Protein AF-A0A163LTA8-F1 (afdb_monomer_lite)

pLDDT: mean 72.6, std 17.07, range [33.72, 92.06]

Secondary structure (DSSP, 8-state):
-HHHHHHHHHHHH-TT--SHHHHHHHHHHHHHSB-STTEEETTEEEPTTEEEE-HHHHHHHT-EE-SSSEE---HHHHHHHHHHHHHTTSEEEEEETTEEEEEEPPGGGHHHHHTT-PPPPHHHHHHHHHHHHHHHHHHHHHHHHHHHHHHHHHHHHHHHHHTS-S---HHHHHHHHHHHHHS-HHHHHHHHHHHHHHH-----HHHHHHHHHHHHHTT--HHHHHHHHHHTT------

Organism: NCBI:txid189381

Structure (mmCIF, N/CA/C/O backbone):
data_AF-A0A163LTA8-F1
#
_entry.id   AF-A0A163LTA8-F1
#
loop_
_atom_site.group_PDB
_atom_site.id
_atom_site.type_symbol
_atom_site.label_atom_id
_atom_site.label_alt_id
_atom_site.label_comp_id
_atom_site.label_asym_id
_atom_site.label_entity_id
_atom_site.label_seq_id
_atom_site.pdbx_PDB_ins_code
_atom_site.Cartn_x
_atom_site.Cartn_y
_atom_site.Cartn_z
_atom_site.occupancy
_atom_site.B_iso_or_equiv
_atom_site.auth_seq_id
_atom_site.auth_comp_id
_atom_site.auth_asym_id
_atom_site.auth_atom_id
_atom_site.pdbx_PDB_model_num
ATOM 1 N N . MET A 1 1 ? -3.697 1.614 -36.081 1.00 38.62 1 MET A N 1
ATOM 2 C CA . MET A 1 1 ? -3.389 0.306 -35.456 1.00 38.62 1 MET A CA 1
ATOM 3 C C . MET A 1 1 ? -1.885 0.041 -35.295 1.00 38.62 1 MET A C 1
ATOM 5 O O . MET A 1 1 ? -1.547 -0.780 -34.461 1.00 38.62 1 MET A O 1
ATOM 9 N N . GLU A 1 2 ? -0.981 0.769 -35.971 1.00 42.53 2 GLU A N 1
ATOM 10 C CA . GLU A 1 2 ? 0.486 0.570 -35.868 1.00 42.53 2 GLU A CA 1
ATOM 11 C C . GLU A 1 2 ? 1.106 0.815 -34.478 1.00 42.53 2 GLU A C 1
ATOM 13 O O . GLU A 1 2 ? 2.155 0.257 -34.162 1.00 42.53 2 GLU A O 1
ATOM 18 N N . GLY A 1 3 ? 0.474 1.640 -33.634 1.00 45.34 3 GLY A N 1
ATOM 19 C CA . GLY A 1 3 ? 1.018 1.981 -32.312 1.00 45.34 3 GLY A CA 1
ATOM 20 C C . GLY A 1 3 ? 1.037 0.811 -31.323 1.00 45.34 3 GLY A C 1
ATOM 21 O O . GLY A 1 3 ? 1.983 0.684 -30.553 1.00 45.34 3 GLY A O 1
ATOM 22 N N . TRP A 1 4 ? 0.030 -0.067 -31.377 1.00 43.59 4 TRP A N 1
ATOM 23 C CA . TRP A 1 4 ? -0.079 -1.225 -30.483 1.00 43.59 4 TRP A CA 1
ATOM 24 C C . TRP A 1 4 ? 0.841 -2.370 -30.917 1.00 43.59 4 TRP A C 1
ATOM 26 O O . TRP A 1 4 ? 1.548 -2.925 -30.085 1.00 43.59 4 TRP A O 1
ATOM 36 N N . SER A 1 5 ? 0.942 -2.644 -32.221 1.00 44.25 5 SER A N 1
ATOM 37 C CA . SER A 1 5 ? 1.818 -3.701 -32.747 1.00 44.25 5 SER A CA 1
ATOM 38 C C . SER A 1 5 ? 3.309 -3.411 -32.534 1.00 44.25 5 SER A C 1
ATOM 40 O O . SER A 1 5 ? 4.097 -4.326 -32.317 1.00 44.25 5 SER A O 1
ATOM 42 N N . LYS A 1 6 ? 3.724 -2.135 -32.575 1.00 51.38 6 LYS A N 1
ATOM 43 C CA . LYS A 1 6 ? 5.118 -1.748 -32.303 1.00 51.38 6 LYS A CA 1
ATOM 44 C C . LYS A 1 6 ? 5.468 -1.875 -30.814 1.00 51.38 6 LYS A C 1
ATOM 46 O O . LYS A 1 6 ? 6.536 -2.373 -30.477 1.00 51.38 6 LYS A O 1
ATOM 51 N N . PHE A 1 7 ? 4.540 -1.477 -29.944 1.00 53.28 7 PHE A N 1
ATOM 52 C CA . PHE A 1 7 ? 4.645 -1.613 -28.490 1.00 53.28 7 PHE A CA 1
ATOM 53 C C . PHE A 1 7 ? 4.711 -3.083 -28.040 1.00 53.28 7 PHE A C 1
ATOM 55 O O . PHE A 1 7 ? 5.526 -3.432 -27.189 1.00 53.28 7 PHE A O 1
ATOM 62 N N . GLU A 1 8 ? 3.896 -3.953 -28.646 1.00 56.00 8 GLU A N 1
ATOM 63 C CA . GLU A 1 8 ? 3.903 -5.399 -28.393 1.00 56.00 8 GLU A CA 1
ATOM 64 C C . GLU A 1 8 ? 5.242 -6.043 -28.761 1.00 56.00 8 GLU A C 1
ATOM 66 O O . GLU A 1 8 ? 5.793 -6.790 -27.955 1.00 56.00 8 GLU A O 1
ATOM 71 N N . ASN A 1 9 ? 5.806 -5.712 -29.927 1.00 55.75 9 ASN A N 1
ATOM 72 C CA . ASN A 1 9 ? 7.094 -6.266 -30.349 1.00 55.75 9 ASN A CA 1
ATOM 73 C C . ASN A 1 9 ? 8.240 -5.813 -29.433 1.00 55.75 9 ASN A C 1
ATOM 75 O O . ASN A 1 9 ? 9.035 -6.646 -29.012 1.00 55.75 9 ASN A O 1
ATOM 79 N N . GLU A 1 10 ? 8.287 -4.534 -29.041 1.00 60.19 10 GLU A N 1
ATOM 80 C CA . GLU A 1 10 ? 9.312 -4.038 -28.111 1.00 60.19 10 GLU A CA 1
ATOM 81 C C . GLU A 1 10 ? 9.226 -4.730 -26.739 1.00 60.19 10 GLU A C 1
ATOM 83 O O . GLU A 1 10 ? 10.254 -5.115 -26.193 1.00 60.19 10 GLU A O 1
ATOM 88 N N . ILE A 1 11 ? 8.024 -4.962 -26.196 1.00 63.44 11 ILE A N 1
ATOM 89 C CA . ILE A 1 11 ? 7.835 -5.639 -24.897 1.00 63.44 11 ILE A CA 1
ATOM 90 C C . ILE A 1 11 ? 8.116 -7.142 -24.968 1.00 63.44 11 ILE A C 1
ATOM 92 O O . ILE A 1 11 ? 8.665 -7.707 -24.023 1.00 63.44 11 ILE A O 1
ATOM 96 N N . VAL A 1 12 ? 7.735 -7.807 -26.058 1.00 59.84 12 VAL A N 1
ATOM 97 C CA . VAL A 1 12 ? 7.994 -9.243 -26.248 1.00 59.84 12 VAL A CA 1
ATOM 98 C C . VAL A 1 12 ? 9.488 -9.503 -26.465 1.00 59.84 12 VAL A C 1
ATOM 100 O O . VAL A 1 12 ? 10.010 -10.505 -25.978 1.00 59.84 12 VAL A O 1
ATOM 103 N N . GLU A 1 13 ? 10.198 -8.582 -27.121 1.00 58.69 13 GLU A N 1
ATOM 104 C CA . GLU A 1 13 ? 11.655 -8.634 -27.291 1.00 58.69 13 GLU A CA 1
ATOM 105 C C . GLU A 1 13 ? 12.431 -8.237 -26.022 1.00 58.69 13 GLU A C 1
ATOM 107 O O . GLU A 1 13 ? 13.630 -8.522 -25.908 1.00 58.69 13 GLU A O 1
ATOM 112 N N . MET A 1 14 ? 11.775 -7.626 -25.025 1.00 63.06 14 MET A N 1
ATOM 113 C CA . MET A 1 14 ? 12.378 -7.380 -23.716 1.00 63.06 14 MET A CA 1
ATOM 114 C C . MET A 1 14 ? 12.615 -8.709 -22.998 1.00 63.06 14 MET A C 1
ATOM 116 O O . MET A 1 14 ? 11.771 -9.214 -22.255 1.00 63.06 14 MET A O 1
ATOM 120 N N . ASN A 1 15 ? 13.842 -9.218 -23.109 1.00 62.91 15 ASN A N 1
ATOM 121 C CA . ASN A 1 15 ? 14.352 -10.360 -22.344 1.00 62.91 15 ASN A CA 1
ATOM 122 C C . ASN A 1 15 ? 14.554 -10.029 -20.842 1.00 62.91 15 ASN A C 1
ATOM 124 O O . ASN A 1 15 ? 15.514 -10.442 -20.210 1.00 62.91 15 ASN A O 1
ATOM 128 N N . VAL A 1 16 ? 13.688 -9.188 -20.280 1.00 64.50 16 VAL A N 1
ATOM 129 C CA . VAL A 1 16 ? 13.666 -8.748 -18.877 1.00 64.50 16 VAL A CA 1
ATOM 130 C C . VAL A 1 16 ? 12.629 -9.545 -18.092 1.00 64.50 16 VAL A C 1
ATOM 132 O O . VAL A 1 16 ? 12.747 -9.744 -16.884 1.00 64.50 16 VAL A O 1
ATOM 135 N N . PHE A 1 17 ? 11.611 -10.031 -18.792 1.00 74.75 17 PHE A N 1
ATOM 136 C CA . PHE A 1 17 ? 10.397 -10.600 -18.235 1.00 74.75 17 PHE A CA 1
ATOM 137 C C . PHE A 1 17 ? 10.475 -12.120 -18.051 1.00 74.75 17 PHE A C 1
ATOM 139 O O . PHE A 1 17 ? 9.576 -12.868 -18.426 1.00 74.75 17 PHE A O 1
ATOM 146 N N . HIS A 1 18 ? 11.555 -12.594 -17.431 1.00 73.56 18 HIS A N 1
ATOM 147 C CA . HIS A 1 18 ? 11.748 -14.022 -17.155 1.00 73.56 18 HIS A CA 1
ATOM 148 C C . HIS A 1 18 ? 10.851 -14.551 -16.033 1.00 73.56 18 HIS A C 1
ATOM 150 O O . HIS A 1 18 ? 10.589 -15.752 -15.947 1.00 73.56 18 HIS A O 1
ATOM 156 N N . HIS A 1 19 ? 10.384 -13.664 -15.153 1.00 82.75 19 HIS A N 1
ATOM 157 C CA . HIS A 1 19 ? 9.497 -14.024 -14.059 1.00 82.75 19 HIS A CA 1
ATOM 158 C C . HIS A 1 19 ? 8.082 -13.498 -14.302 1.00 82.75 19 HIS A C 1
ATOM 160 O O . HIS A 1 19 ? 7.880 -12.334 -14.640 1.00 82.75 19 HIS A O 1
ATOM 166 N N . GLN A 1 20 ? 7.081 -14.347 -14.059 1.00 84.94 20 GLN A N 1
ATOM 167 C CA . GLN A 1 20 ? 5.670 -14.008 -14.280 1.00 84.94 20 GLN A CA 1
ATOM 168 C C . GLN A 1 20 ? 5.211 -12.792 -13.464 1.00 84.94 20 GLN A C 1
ATOM 170 O O . GLN A 1 20 ? 4.372 -12.023 -13.927 1.00 84.94 20 GLN A O 1
ATOM 175 N N . GLU A 1 21 ? 5.755 -12.600 -12.261 1.00 87.31 21 GLU A N 1
ATOM 176 C CA . GLU A 1 21 ? 5.462 -11.422 -11.447 1.00 87.31 21 GLU A CA 1
ATOM 177 C C . GLU A 1 21 ? 5.976 -10.115 -12.068 1.00 87.31 21 GLU A C 1
ATOM 179 O O . GLU A 1 21 ? 5.305 -9.099 -11.921 1.00 87.31 21 GLU A O 1
ATOM 184 N N . ASP A 1 22 ? 7.093 -10.141 -12.808 1.00 87.75 22 ASP A N 1
ATOM 185 C CA . ASP A 1 22 ? 7.671 -8.948 -13.445 1.00 87.75 22 ASP A CA 1
ATOM 186 C C . ASP A 1 22 ? 6.712 -8.416 -14.511 1.00 87.75 22 ASP A C 1
ATOM 188 O O . ASP A 1 22 ? 6.364 -7.236 -14.506 1.00 87.75 22 ASP A O 1
ATOM 192 N N . MET A 1 23 ? 6.202 -9.321 -15.353 1.00 85.12 23 MET A N 1
ATOM 193 C CA . MET A 1 23 ? 5.177 -8.997 -16.347 1.00 85.12 23 MET A CA 1
ATOM 194 C C . MET A 1 23 ? 3.894 -8.487 -15.711 1.00 85.12 23 MET A C 1
ATOM 196 O O . MET A 1 23 ? 3.342 -7.483 -16.147 1.00 85.12 23 MET A O 1
ATOM 200 N N . ARG A 1 24 ? 3.401 -9.168 -14.673 1.00 88.12 24 ARG A N 1
ATOM 201 C CA . ARG A 1 24 ? 2.134 -8.791 -14.037 1.00 88.12 24 ARG A CA 1
ATOM 202 C C . ARG A 1 24 ? 2.217 -7.423 -13.372 1.00 88.12 24 ARG A C 1
ATOM 204 O O . ARG A 1 24 ? 1.287 -6.640 -13.527 1.00 88.12 24 ARG A O 1
ATOM 211 N N . ILE A 1 25 ? 3.317 -7.118 -12.679 1.00 90.19 25 ILE A N 1
ATOM 212 C CA . ILE A 1 25 ? 3.546 -5.783 -12.110 1.00 90.19 25 ILE A CA 1
ATOM 213 C C . ILE A 1 25 ? 3.595 -4.742 -13.225 1.00 90.19 25 ILE A C 1
ATOM 215 O O . ILE A 1 25 ? 2.938 -3.713 -13.122 1.00 90.19 25 ILE A O 1
ATOM 219 N N . PHE A 1 26 ? 4.335 -5.007 -14.299 1.00 86.94 26 PHE A N 1
ATOM 220 C CA . PHE A 1 26 ? 4.458 -4.070 -15.409 1.00 86.94 26 PHE A CA 1
ATOM 221 C C . PHE A 1 26 ? 3.111 -3.777 -16.094 1.00 86.94 26 PHE A C 1
ATOM 223 O O . PHE A 1 26 ? 2.744 -2.613 -16.244 1.00 86.94 26 PHE A O 1
ATOM 230 N N . ILE A 1 27 ? 2.334 -4.812 -16.425 1.00 83.94 27 ILE A N 1
ATOM 231 C CA . ILE A 1 27 ? 0.992 -4.679 -17.019 1.00 83.94 27 ILE A CA 1
ATOM 232 C C . ILE A 1 27 ? 0.033 -3.956 -16.063 1.00 83.94 27 ILE A C 1
ATOM 234 O O . ILE A 1 27 ? -0.740 -3.090 -16.480 1.00 83.94 27 ILE A O 1
ATOM 238 N N . TRP A 1 28 ? 0.094 -4.274 -14.767 1.00 88.19 28 TRP A N 1
ATOM 239 C CA . TRP A 1 28 ? -0.690 -3.571 -13.754 1.00 88.19 28 TRP A CA 1
ATOM 240 C C . TRP A 1 28 ? -0.366 -2.076 -13.736 1.00 88.19 28 TRP A C 1
ATOM 242 O O . TRP A 1 28 ? -1.265 -1.243 -13.771 1.00 88.19 28 TRP A O 1
ATOM 252 N N . LEU A 1 29 ? 0.915 -1.711 -13.756 1.00 86.00 29 LEU A N 1
ATOM 253 C CA . LEU A 1 29 ? 1.326 -0.309 -13.779 1.00 86.00 29 LEU A CA 1
ATOM 254 C C . LEU A 1 29 ? 0.876 0.398 -15.058 1.00 86.00 29 LEU A C 1
ATOM 256 O O . LEU A 1 29 ? 0.340 1.494 -14.963 1.00 86.00 29 LEU A O 1
ATOM 260 N N . LEU A 1 30 ? 1.005 -0.231 -16.229 1.00 81.44 30 LEU A N 1
ATOM 261 C CA . LEU A 1 30 ? 0.533 0.343 -17.497 1.00 81.44 30 LEU A CA 1
ATOM 262 C C . LEU A 1 30 ? -0.945 0.755 -17.463 1.00 81.44 30 LEU A C 1
ATOM 264 O O . LEU A 1 30 ? -1.324 1.725 -18.113 1.00 81.44 30 LEU A O 1
ATOM 268 N N . THR A 1 31 ? -1.762 0.030 -16.700 1.00 75.94 31 THR A N 1
ATOM 269 C CA . THR A 1 31 ? -3.209 0.261 -16.593 1.00 75.94 31 THR A CA 1
ATOM 270 C C . THR A 1 31 ? -3.604 1.203 -15.452 1.00 75.94 31 THR A C 1
ATOM 272 O O . THR A 1 31 ? -4.692 1.770 -15.502 1.00 75.94 31 THR A O 1
ATOM 275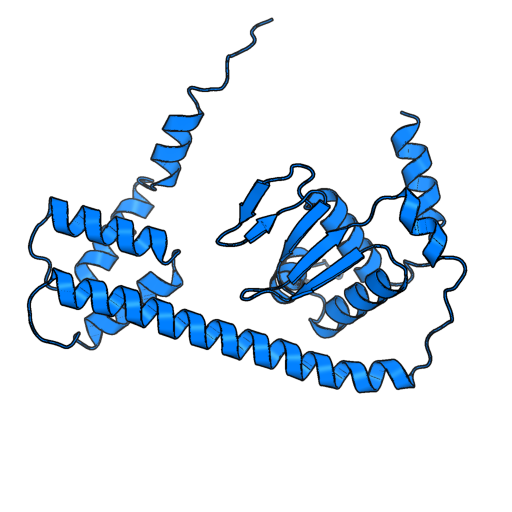 N N . HIS A 1 32 ? -2.741 1.402 -14.450 1.00 80.69 32 HIS A N 1
ATOM 276 C CA . HIS A 1 32 ? -3.080 2.128 -13.216 1.00 80.69 32 HIS A CA 1
ATOM 277 C C . HIS A 1 32 ? -2.278 3.417 -12.988 1.00 80.69 32 HIS A C 1
ATOM 279 O O . HIS A 1 32 ? -2.601 4.177 -12.074 1.00 80.69 32 HIS A O 1
ATOM 285 N N . VAL A 1 33 ? -1.239 3.697 -13.782 1.00 80.06 33 VAL A N 1
ATOM 286 C CA . VAL A 1 33 ? -0.511 4.971 -13.682 1.00 80.06 33 VAL A CA 1
ATOM 287 C C . VAL A 1 33 ? -1.361 6.143 -14.172 1.00 80.06 33 VAL A C 1
ATOM 289 O O . VAL A 1 33 ? -2.013 6.073 -15.213 1.00 80.06 33 VAL A O 1
ATOM 292 N N . SER A 1 34 ? -1.324 7.258 -13.439 1.00 72.12 34 SER A N 1
ATOM 293 C CA . SER A 1 34 ? -1.979 8.488 -13.880 1.00 72.12 34 SER A CA 1
ATOM 294 C C . SER A 1 34 ? -1.183 9.112 -15.016 1.00 72.12 34 SER A C 1
ATOM 296 O O . SER A 1 34 ? -0.013 9.424 -14.842 1.00 72.12 34 SER A O 1
ATOM 298 N N . PHE A 1 35 ? -1.798 9.370 -16.166 1.00 62.28 35 PHE A N 1
ATOM 299 C CA . PHE A 1 35 ? -1.152 10.130 -17.244 1.00 62.28 35 PHE A CA 1
ATOM 300 C C . PHE A 1 35 ? -1.366 11.646 -17.122 1.00 62.28 35 PHE A C 1
ATOM 302 O O . PHE A 1 35 ? -0.694 12.413 -17.813 1.00 62.28 35 PHE A O 1
ATOM 309 N N . LYS A 1 36 ? -2.250 12.080 -16.214 1.00 60.62 36 LYS A N 1
ATOM 310 C CA . LYS A 1 36 ? -2.539 13.489 -15.924 1.00 60.62 36 LYS A CA 1
ATOM 311 C C . LYS A 1 36 ? -1.768 13.941 -14.679 1.00 60.62 36 LYS A C 1
ATOM 313 O O . LYS A 1 36 ? -1.788 13.260 -13.655 1.00 60.62 36 LYS A O 1
ATOM 318 N N . THR A 1 37 ? -1.097 15.085 -14.777 1.00 57.72 37 THR A N 1
ATOM 319 C CA . THR A 1 37 ? -0.405 15.740 -13.655 1.00 57.72 37 THR A CA 1
ATOM 320 C C . THR A 1 37 ? -1.424 16.436 -12.748 1.00 57.72 37 THR A C 1
ATOM 322 O O . THR A 1 37 ? -2.383 17.015 -13.256 1.00 57.72 37 THR A O 1
ATOM 325 N N . GLY A 1 38 ? -1.219 16.389 -11.428 1.00 55.25 38 GLY A N 1
ATOM 326 C CA . GLY A 1 38 ? -2.057 17.087 -10.440 1.00 55.25 38 GLY A CA 1
ATOM 327 C C . GLY A 1 38 ? -3.132 16.219 -9.782 1.00 55.25 38 GLY A C 1
ATOM 328 O O . GLY A 1 38 ? -4.012 16.733 -9.092 1.00 55.25 38 GLY A O 1
ATOM 329 N N . LEU A 1 39 ? -3.089 14.898 -9.985 1.00 59.06 39 LEU A N 1
ATOM 330 C CA . LEU A 1 39 ? -4.038 13.979 -9.361 1.00 59.06 39 LEU A CA 1
ATOM 331 C C . LEU A 1 39 ? -3.630 13.752 -7.900 1.00 59.06 39 LEU A C 1
ATOM 333 O O . LEU A 1 39 ? -2.569 13.189 -7.629 1.00 59.06 39 LEU A O 1
ATOM 337 N N . ARG A 1 40 ? -4.447 14.223 -6.954 1.00 60.25 40 ARG A N 1
ATOM 338 C CA . ARG A 1 40 ? -4.180 14.069 -5.519 1.00 60.25 40 ARG A CA 1
ATOM 339 C C . ARG A 1 40 ? -4.681 12.724 -5.011 1.00 60.25 40 ARG A C 1
ATOM 341 O O . ARG A 1 40 ? -5.848 12.386 -5.187 1.00 60.25 40 ARG A O 1
ATOM 348 N N . VAL A 1 41 ? -3.798 11.980 -4.352 1.00 63.31 41 VAL A N 1
ATOM 349 C CA . VAL A 1 41 ? -4.130 10.760 -3.608 1.00 63.31 41 VAL A CA 1
ATOM 350 C C . VAL A 1 41 ? -3.701 10.980 -2.159 1.00 63.31 41 VAL A C 1
ATOM 352 O O . VAL A 1 41 ? -2.522 10.856 -1.822 1.00 63.31 41 VAL A O 1
ATOM 355 N N . GLY A 1 42 ? -4.660 11.360 -1.309 1.00 68.12 42 GLY A N 1
ATOM 356 C CA . GLY A 1 42 ? -4.379 11.862 0.040 1.00 68.12 42 GLY A CA 1
ATOM 357 C C . GLY A 1 42 ? -3.526 13.133 -0.012 1.00 68.12 42 GLY A C 1
ATOM 358 O O . GLY A 1 42 ? -3.840 14.067 -0.747 1.00 68.12 42 GLY A O 1
ATOM 359 N N . GLU A 1 43 ? -2.409 13.135 0.716 1.00 65.94 43 GLU A N 1
ATOM 360 C CA . GLU A 1 43 ? -1.453 14.254 0.776 1.00 65.94 43 GLU A CA 1
ATOM 361 C C . GLU A 1 43 ? -0.446 14.277 -0.394 1.00 65.94 43 GLU A C 1
ATOM 363 O O . GLU A 1 43 ? 0.392 15.175 -0.472 1.00 65.94 43 GLU A O 1
ATOM 368 N N . VAL A 1 44 ? -0.482 13.287 -1.298 1.00 67.62 44 VAL A N 1
ATOM 369 C CA . VAL A 1 44 ? 0.485 13.161 -2.401 1.00 67.62 44 VAL A CA 1
ATOM 370 C C . VAL A 1 44 ? -0.125 13.655 -3.706 1.00 67.62 44 VAL A C 1
ATOM 372 O O . VAL A 1 44 ? -1.137 13.132 -4.173 1.00 67.62 44 VAL A O 1
ATOM 375 N N . GLU A 1 45 ? 0.528 14.632 -4.331 1.00 75.88 45 GLU A N 1
ATOM 376 C CA . GLU A 1 45 ? 0.209 15.077 -5.684 1.00 75.88 45 GLU A CA 1
ATOM 377 C C . GLU A 1 45 ? 1.001 14.258 -6.707 1.00 75.88 45 GLU A C 1
ATOM 379 O O . GLU A 1 45 ? 2.233 14.266 -6.711 1.00 75.88 45 GLU A O 1
ATOM 384 N N . LEU A 1 46 ? 0.290 13.525 -7.566 1.00 72.69 46 LEU A N 1
ATOM 385 C CA . LEU A 1 46 ? 0.913 12.672 -8.567 1.00 72.69 46 LEU A CA 1
ATOM 386 C C . LEU A 1 46 ? 1.291 13.453 -9.823 1.00 72.69 46 LEU A C 1
ATOM 388 O O . LEU A 1 46 ? 0.479 14.151 -10.440 1.00 72.69 46 LEU A O 1
ATOM 392 N N . SER A 1 47 ? 2.536 13.251 -10.238 1.00 78.06 47 SER A N 1
ATOM 393 C CA . SER A 1 47 ? 3.023 13.615 -11.563 1.00 78.06 47 SER A CA 1
ATOM 394 C C . SER A 1 47 ? 2.590 12.585 -12.613 1.00 78.06 47 SER A C 1
ATOM 396 O O . SER A 1 47 ? 2.148 11.479 -12.294 1.00 78.06 47 SER A O 1
ATOM 398 N N . SER A 1 48 ? 2.731 12.937 -13.893 1.00 76.00 48 SER A N 1
ATOM 399 C CA . SER A 1 48 ? 2.449 12.003 -14.987 1.00 76.00 48 SER A CA 1
ATOM 400 C C . SER A 1 48 ? 3.268 10.707 -14.855 1.00 76.00 48 SER A C 1
ATOM 402 O O . SER A 1 48 ? 4.445 10.720 -14.496 1.00 76.00 48 SER A O 1
ATOM 404 N N . ARG A 1 49 ? 2.619 9.585 -15.170 1.00 80.19 49 ARG A N 1
ATOM 405 C CA . ARG A 1 49 ? 3.064 8.187 -15.061 1.00 80.19 49 ARG A CA 1
ATOM 406 C C . ARG A 1 49 ? 3.362 7.690 -13.648 1.00 80.19 49 ARG A C 1
ATOM 408 O O . ARG A 1 49 ? 4.071 6.693 -13.491 1.00 80.19 49 ARG A O 1
ATOM 415 N N . GLN A 1 50 ? 2.808 8.340 -12.630 1.00 84.44 50 GLN A N 1
ATOM 416 C CA . GLN A 1 50 ? 2.938 7.893 -11.248 1.00 84.44 50 GLN A CA 1
ATOM 417 C C . GLN A 1 50 ? 1.723 7.098 -10.779 1.00 84.44 50 GLN A C 1
ATOM 419 O O . GLN A 1 50 ? 0.589 7.322 -11.208 1.00 84.44 50 GLN A O 1
ATOM 424 N N . TYR A 1 51 ? 1.982 6.163 -9.873 1.00 85.19 51 TYR A N 1
ATOM 425 C CA . TYR A 1 51 ? 0.983 5.353 -9.199 1.00 85.19 51 TYR A CA 1
ATOM 426 C C . TYR A 1 51 ? 1.348 5.192 -7.724 1.00 85.19 51 TYR A C 1
ATOM 428 O O . TYR A 1 51 ? 2.482 4.849 -7.386 1.00 85.19 51 TYR A O 1
ATOM 436 N N . VAL A 1 52 ? 0.378 5.427 -6.842 1.00 85.50 52 VAL A N 1
ATOM 437 C CA . VAL A 1 52 ? 0.532 5.246 -5.395 1.00 85.50 52 VAL A CA 1
ATOM 438 C C . VAL A 1 52 ? 0.096 3.843 -5.012 1.00 85.50 52 VAL A C 1
ATOM 440 O O . VAL A 1 52 ? -1.026 3.433 -5.296 1.00 85.50 52 VAL A O 1
ATOM 443 N N . THR A 1 53 ? 0.963 3.105 -4.327 1.00 86.50 53 THR A N 1
ATOM 444 C CA . THR A 1 53 ? 0.640 1.755 -3.862 1.00 86.50 53 THR A CA 1
ATOM 445 C C . THR A 1 53 ? 1.447 1.348 -2.632 1.00 86.50 53 THR A C 1
ATOM 447 O O . THR A 1 53 ? 2.235 2.114 -2.094 1.00 86.50 53 THR A O 1
ATOM 450 N N . SER A 1 54 ? 1.262 0.119 -2.158 1.00 85.50 54 SER A N 1
ATOM 451 C CA . SER A 1 54 ? 2.125 -0.527 -1.164 1.00 85.50 54 SER A CA 1
ATOM 452 C C . SER A 1 54 ? 2.435 -1.953 -1.611 1.00 85.50 54 SER A C 1
ATOM 454 O O . SER A 1 54 ? 1.704 -2.530 -2.416 1.00 85.50 54 SER A O 1
ATOM 456 N N . LEU A 1 55 ? 3.476 -2.580 -1.050 1.00 86.06 55 LEU A N 1
ATOM 457 C CA . LEU A 1 55 ? 3.782 -3.985 -1.367 1.00 86.06 55 LEU A CA 1
ATOM 458 C C . LEU A 1 55 ? 2.602 -4.917 -1.049 1.00 86.06 55 LEU A C 1
ATOM 460 O O . LEU A 1 55 ? 2.389 -5.906 -1.745 1.00 86.06 55 LEU A O 1
ATOM 464 N N . LYS A 1 56 ? 1.827 -4.603 -0.003 1.00 85.12 56 LYS A N 1
ATOM 465 C CA . LYS A 1 56 ? 0.626 -5.361 0.373 1.00 85.12 56 LYS A CA 1
ATOM 466 C C . LYS A 1 56 ? -0.542 -5.117 -0.568 1.00 85.12 56 LYS A C 1
ATOM 468 O O . LYS A 1 56 ? -1.311 -6.042 -0.799 1.00 85.12 56 LYS A O 1
ATOM 473 N N . GLN A 1 57 ? -0.690 -3.892 -1.063 1.00 86.62 57 GLN A N 1
ATOM 474 C CA . GLN A 1 57 ? -1.732 -3.571 -2.027 1.00 86.62 57 GLN A CA 1
ATOM 475 C C . GLN A 1 57 ? -1.450 -4.302 -3.342 1.00 86.62 57 GLN A C 1
ATOM 477 O O . GLN A 1 57 ? -2.258 -5.128 -3.746 1.00 86.62 57 GLN A O 1
ATOM 482 N N . LEU A 1 58 ? -0.225 -4.186 -3.868 1.00 89.00 58 LEU A N 1
ATOM 483 C CA . LEU A 1 58 ? 0.226 -4.980 -5.015 1.00 89.00 58 LEU A CA 1
ATOM 484 C C . LEU A 1 58 ? 0.058 -6.488 -4.791 1.00 89.00 58 LEU A C 1
ATOM 486 O O . LEU A 1 58 ? -0.339 -7.203 -5.699 1.00 89.00 58 LEU A O 1
ATOM 490 N N . GLN A 1 59 ? 0.317 -7.004 -3.588 1.00 90.56 59 GLN A N 1
ATOM 491 C CA . GLN A 1 59 ? 0.094 -8.423 -3.289 1.00 90.56 59 GLN A CA 1
ATOM 492 C C . GLN A 1 59 ? -1.365 -8.848 -3.441 1.00 90.56 59 GLN A C 1
ATOM 494 O O . GLN A 1 59 ? -1.627 -9.944 -3.937 1.00 90.56 59 GLN A O 1
ATOM 499 N N . LYS A 1 60 ? -2.291 -8.010 -2.972 1.00 88.56 60 LYS A N 1
ATOM 500 C CA . LYS A 1 60 ? -3.724 -8.264 -3.099 1.00 88.56 60 LYS A CA 1
ATOM 501 C C . LYS A 1 60 ? -4.167 -8.162 -4.548 1.00 88.56 60 LYS A C 1
ATOM 503 O O . LYS A 1 60 ? -4.914 -9.024 -4.984 1.00 88.56 60 LYS A O 1
ATOM 508 N N . ASP A 1 61 ? -3.686 -7.157 -5.268 1.00 87.69 61 ASP A N 1
ATOM 509 C CA . ASP A 1 61 ? -4.104 -6.864 -6.638 1.00 87.69 61 ASP A CA 1
ATOM 510 C C . ASP A 1 61 ? -3.563 -7.892 -7.640 1.00 87.69 61 ASP A C 1
ATOM 512 O O . ASP A 1 61 ? -4.255 -8.301 -8.568 1.00 87.69 61 ASP A O 1
ATOM 516 N N . LEU A 1 62 ? -2.350 -8.395 -7.399 1.00 89.44 62 LEU A N 1
ATOM 517 C CA . LEU A 1 62 ? -1.654 -9.355 -8.262 1.00 89.44 62 LEU A CA 1
ATOM 518 C C . LEU A 1 62 ? -1.923 -10.816 -7.878 1.00 89.44 62 LEU A C 1
ATOM 520 O O . LEU A 1 62 ? -1.090 -11.691 -8.143 1.00 89.44 62 LEU A O 1
ATOM 524 N N . TRP A 1 63 ? -3.055 -11.096 -7.228 1.00 89.81 63 TRP A N 1
ATOM 525 C CA . TRP A 1 63 ? -3.466 -12.468 -6.947 1.00 89.81 63 TRP A CA 1
ATOM 526 C C . TRP A 1 63 ? -3.585 -13.277 -8.249 1.00 89.81 63 TRP A C 1
ATOM 528 O O . TRP A 1 63 ? -3.843 -12.751 -9.334 1.00 89.81 63 TRP A O 1
ATOM 538 N N . PHE A 1 64 ? -3.371 -14.583 -8.159 1.00 88.25 64 PHE A N 1
ATOM 539 C CA . PHE A 1 64 ? -3.479 -15.488 -9.297 1.00 88.25 64 PHE A CA 1
ATOM 540 C C . PHE A 1 64 ? -4.207 -16.767 -8.903 1.00 88.25 64 PHE A C 1
ATOM 542 O O . PHE A 1 64 ? -4.325 -17.093 -7.726 1.00 88.25 64 PHE A O 1
ATOM 549 N N . TYR A 1 65 ? -4.730 -17.483 -9.892 1.00 89.38 65 TYR A N 1
ATOM 550 C CA . TYR A 1 65 ? -5.311 -18.801 -9.682 1.00 89.38 65 TYR A CA 1
ATOM 551 C C . TYR A 1 65 ? -4.280 -19.863 -10.062 1.00 89.38 65 TYR A C 1
ATOM 553 O O . TYR A 1 65 ? -3.776 -19.849 -11.184 1.00 89.38 65 TYR A O 1
ATOM 561 N N . ASP A 1 66 ? -3.948 -20.760 -9.135 1.00 87.81 66 ASP A N 1
ATOM 562 C CA . ASP A 1 66 ? -2.945 -21.822 -9.334 1.00 87.81 66 ASP A CA 1
ATOM 563 C C . ASP A 1 66 ? -3.537 -23.111 -9.943 1.00 87.81 66 ASP A C 1
ATOM 565 O O . ASP A 1 66 ? -2.852 -24.127 -10.053 1.00 87.81 66 ASP A O 1
ATOM 569 N N . GLY A 1 67 ? -4.820 -23.084 -10.322 1.00 86.88 67 GLY A N 1
ATOM 570 C CA . GLY A 1 67 ? -5.584 -24.255 -10.763 1.00 86.88 67 GLY A CA 1
ATOM 571 C C . GLY A 1 67 ? -6.403 -24.918 -9.651 1.00 86.88 67 GLY A C 1
ATOM 572 O O . GLY A 1 67 ? -7.207 -25.800 -9.937 1.00 86.88 67 GLY A O 1
ATOM 573 N N . ARG A 1 68 ? -6.225 -24.507 -8.388 1.00 88.56 68 ARG A N 1
ATOM 574 C CA . ARG A 1 68 ? -6.969 -25.026 -7.229 1.00 88.56 68 ARG A CA 1
ATOM 575 C C . ARG A 1 68 ? -7.601 -23.906 -6.417 1.00 88.56 68 ARG A C 1
ATOM 577 O O . ARG A 1 68 ? -8.788 -23.960 -6.103 1.00 88.56 68 ARG A O 1
ATOM 584 N N . LYS A 1 69 ? -6.825 -22.880 -6.085 1.00 91.12 69 LYS A N 1
ATOM 585 C CA . LYS A 1 69 ? -7.219 -21.781 -5.201 1.00 91.12 69 LYS A CA 1
ATOM 586 C C . LYS A 1 69 ? -6.653 -20.452 -5.691 1.00 91.12 69 LYS A C 1
ATOM 588 O O . LYS A 1 69 ? -5.759 -20.384 -6.532 1.00 91.12 69 LYS A O 1
ATOM 593 N N . LYS A 1 70 ? -7.195 -19.372 -5.131 1.00 89.19 70 LYS A N 1
ATOM 594 C CA . LYS A 1 70 ? -6.587 -18.049 -5.259 1.00 89.19 70 LYS A CA 1
ATOM 595 C C . LYS A 1 70 ? -5.332 -18.003 -4.393 1.00 89.19 70 LYS A C 1
ATOM 597 O O . LYS A 1 70 ? -5.400 -18.233 -3.187 1.00 89.19 70 LYS A O 1
ATOM 602 N N . GLU A 1 71 ? -4.206 -17.699 -5.014 1.00 91.56 71 GLU A N 1
ATOM 603 C CA . GLU A 1 71 ? -2.921 -17.482 -4.367 1.00 91.56 71 GLU A CA 1
ATOM 604 C C . GLU A 1 71 ? -2.447 -16.041 -4.559 1.00 91.56 71 GLU A C 1
ATOM 606 O O . GLU A 1 71 ? -2.886 -15.318 -5.452 1.00 91.56 71 GLU A O 1
ATOM 611 N N . VAL A 1 72 ? -1.529 -15.622 -3.692 1.00 92.06 72 VAL A N 1
ATOM 612 C CA . VAL A 1 72 ? -0.880 -14.312 -3.749 1.00 92.06 72 VAL A CA 1
ATOM 613 C C . VAL A 1 72 ? 0.629 -14.499 -3.744 1.00 92.06 72 VAL A C 1
ATOM 615 O O . VAL A 1 72 ? 1.161 -15.369 -3.052 1.00 92.06 72 VAL A O 1
ATOM 618 N N . TYR A 1 73 ? 1.350 -13.658 -4.482 1.00 91.06 73 TYR A N 1
ATOM 619 C CA . TYR A 1 73 ? 2.809 -13.645 -4.409 1.00 91.06 73 TYR A CA 1
ATOM 620 C C . TYR A 1 73 ? 3.274 -13.225 -3.017 1.00 91.06 73 TYR A C 1
ATOM 622 O O . TYR A 1 73 ? 2.658 -12.380 -2.378 1.00 91.06 73 TYR A O 1
ATOM 630 N N . SER A 1 74 ? 4.391 -13.761 -2.525 1.00 88.56 74 SER A N 1
ATOM 631 C CA . SER A 1 74 ? 4.965 -13.258 -1.273 1.00 88.56 74 SER A CA 1
ATOM 632 C C . SER A 1 74 ? 5.456 -11.813 -1.438 1.00 88.56 74 SER A C 1
ATOM 634 O O . SER A 1 74 ? 5.951 -11.433 -2.501 1.00 88.56 74 SER A O 1
ATOM 636 N N . LEU A 1 75 ? 5.392 -11.012 -0.368 1.00 86.69 75 LEU A N 1
ATOM 637 C CA . LEU A 1 75 ? 5.873 -9.621 -0.384 1.00 86.69 75 LEU A CA 1
ATOM 638 C C . LEU A 1 75 ? 7.334 -9.520 -0.854 1.00 86.69 75 LEU A C 1
ATOM 640 O O . LEU A 1 75 ? 7.689 -8.617 -1.606 1.00 86.69 75 LEU A O 1
ATOM 644 N N . SER A 1 76 ? 8.177 -10.488 -0.476 1.00 85.12 76 SER A N 1
ATOM 645 C CA . SER A 1 76 ? 9.577 -10.544 -0.911 1.00 85.12 76 SER A CA 1
ATOM 646 C C . SER A 1 76 ? 9.743 -10.838 -2.402 1.00 85.12 76 SER A C 1
ATOM 648 O O . SER A 1 76 ? 10.767 -10.485 -2.984 1.00 85.12 76 SER A O 1
ATOM 650 N N . ARG A 1 77 ? 8.783 -11.529 -3.024 1.00 88.94 77 ARG A N 1
ATOM 651 C CA . ARG A 1 77 ? 8.792 -11.799 -4.466 1.00 88.94 77 ARG A CA 1
ATOM 652 C C . ARG A 1 77 ? 8.399 -10.548 -5.249 1.00 88.94 77 ARG A C 1
ATOM 654 O O . ARG A 1 77 ? 9.120 -10.175 -6.164 1.00 88.94 77 ARG A O 1
ATOM 661 N N . ILE A 1 78 ? 7.359 -9.849 -4.798 1.00 91.06 78 ILE A N 1
ATOM 662 C CA . ILE A 1 78 ? 6.929 -8.558 -5.362 1.00 91.06 78 ILE A CA 1
ATOM 663 C C . ILE A 1 78 ? 8.044 -7.516 -5.240 1.00 91.06 78 ILE A C 1
ATOM 665 O O . ILE A 1 78 ? 8.374 -6.848 -6.210 1.00 91.06 78 ILE A O 1
ATOM 669 N N . HIS A 1 79 ? 8.693 -7.414 -4.078 1.00 87.75 79 HIS A N 1
ATOM 670 C CA . HIS A 1 79 ? 9.790 -6.463 -3.900 1.00 87.75 79 HIS A CA 1
ATOM 671 C C . HIS A 1 79 ? 10.987 -6.754 -4.818 1.00 87.75 79 HIS A C 1
ATOM 673 O O . HIS A 1 79 ? 11.517 -5.836 -5.438 1.00 87.75 79 HIS A O 1
ATOM 679 N N . ARG A 1 80 ? 11.401 -8.026 -4.940 1.00 87.56 80 ARG A N 1
ATOM 680 C CA . ARG A 1 80 ? 12.482 -8.417 -5.865 1.00 87.56 80 ARG A CA 1
ATOM 681 C C . ARG A 1 80 ? 12.131 -8.100 -7.315 1.00 87.56 80 ARG A C 1
ATOM 683 O O . ARG A 1 80 ? 12.989 -7.634 -8.052 1.00 87.56 80 ARG A O 1
ATOM 690 N N . SER A 1 81 ? 10.877 -8.317 -7.691 1.00 89.94 81 SER A N 1
ATOM 691 C CA . SER A 1 81 ? 10.357 -7.969 -9.010 1.00 89.94 81 SER A CA 1
ATOM 692 C C . SER A 1 81 ? 10.460 -6.469 -9.291 1.00 89.94 81 SER A C 1
ATOM 694 O O . SER A 1 81 ? 11.092 -6.071 -10.264 1.00 89.94 81 SER A O 1
ATOM 696 N N . ILE A 1 82 ? 9.983 -5.628 -8.367 1.00 89.94 82 ILE A N 1
ATOM 697 C CA . ILE A 1 82 ? 10.137 -4.168 -8.448 1.00 89.94 82 ILE A CA 1
ATOM 698 C C . ILE A 1 82 ? 11.613 -3.780 -8.610 1.00 89.94 82 ILE A C 1
ATOM 700 O O . ILE A 1 82 ? 11.940 -3.003 -9.499 1.00 89.94 82 ILE A O 1
ATOM 704 N N . LYS A 1 83 ? 12.521 -4.357 -7.813 1.00 87.88 83 LYS A N 1
ATOM 705 C CA . LYS A 1 83 ? 13.962 -4.058 -7.891 1.00 87.88 83 LYS A CA 1
ATOM 706 C C . LYS A 1 83 ? 14.586 -4.463 -9.227 1.00 87.88 83 LYS A C 1
ATOM 708 O O . LYS A 1 83 ? 15.409 -3.720 -9.759 1.00 87.88 83 LYS A O 1
ATOM 713 N N . ARG A 1 84 ? 14.184 -5.604 -9.798 1.00 86.19 84 ARG A N 1
ATOM 714 C CA . ARG A 1 84 ? 14.604 -6.004 -11.152 1.00 86.19 84 ARG A CA 1
ATOM 715 C C . ARG A 1 84 ? 14.143 -4.981 -12.188 1.00 86.19 84 ARG A C 1
ATOM 717 O O . ARG A 1 84 ? 14.963 -4.526 -12.981 1.00 86.19 84 ARG A O 1
ATOM 724 N N . LEU A 1 85 ? 12.873 -4.577 -12.126 1.00 86.00 85 LEU A N 1
ATOM 725 C CA . LEU A 1 85 ? 12.286 -3.579 -13.025 1.00 86.00 85 LEU A CA 1
ATOM 726 C C . LEU A 1 85 ? 12.914 -2.179 -12.856 1.00 86.00 85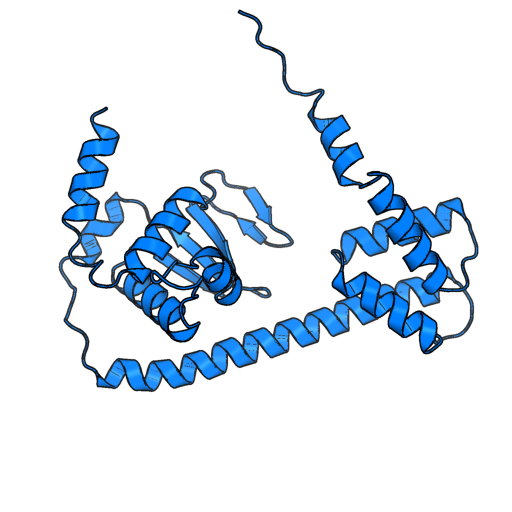 LEU A C 1
ATOM 728 O O . LEU A 1 85 ? 13.041 -1.442 -13.831 1.00 86.00 85 LEU A O 1
ATOM 732 N N . GLU A 1 86 ? 13.366 -1.814 -11.653 1.00 86.12 86 GLU A N 1
ATOM 733 C CA . GLU A 1 86 ? 14.153 -0.593 -11.421 1.00 86.12 86 GLU A CA 1
ATOM 734 C C . GLU A 1 86 ? 15.543 -0.668 -12.051 1.00 86.12 86 GLU A C 1
ATOM 736 O O . GLU A 1 86 ? 15.981 0.276 -12.711 1.00 86.12 86 GLU A O 1
ATOM 741 N N . LYS A 1 87 ? 16.244 -1.792 -11.858 1.00 81.62 87 LYS A N 1
ATOM 742 C CA . LYS A 1 87 ? 17.616 -2.000 -12.348 1.00 81.62 87 LYS A CA 1
ATOM 743 C C . LYS A 1 87 ? 17.685 -1.944 -13.872 1.00 81.62 87 LYS A C 1
ATOM 745 O O . LYS A 1 87 ? 18.622 -1.378 -14.428 1.00 81.62 87 LYS A O 1
ATOM 750 N N . VAL A 1 88 ? 16.669 -2.489 -14.533 1.00 76.25 88 VAL A N 1
ATOM 751 C CA . VAL A 1 88 ? 16.494 -2.429 -15.992 1.00 76.25 88 VAL A CA 1
ATOM 752 C C . VAL A 1 88 ? 15.752 -1.169 -16.452 1.00 76.25 88 VAL A C 1
ATOM 754 O O . VAL A 1 88 ? 15.311 -1.105 -17.591 1.00 76.25 88 VAL A O 1
ATOM 757 N N . GLY A 1 89 ? 15.599 -0.160 -15.590 1.00 78.31 89 GLY A N 1
ATOM 758 C CA . GLY A 1 89 ? 15.137 1.174 -15.979 1.00 78.31 89 GLY A CA 1
ATOM 759 C C . GLY A 1 89 ? 13.679 1.276 -16.427 1.00 78.31 89 GLY A C 1
ATOM 760 O O . GLY A 1 89 ? 13.286 2.328 -16.921 1.00 78.31 89 GLY A O 1
ATOM 761 N N . ILE A 1 90 ? 12.857 0.244 -16.233 1.00 83.00 90 ILE A N 1
ATOM 762 C CA . ILE A 1 90 ? 11.435 0.268 -16.612 1.00 83.00 90 ILE A CA 1
ATOM 763 C C . ILE A 1 90 ? 10.647 1.201 -15.692 1.00 83.00 90 ILE A C 1
ATOM 765 O O . ILE A 1 90 ? 9.774 1.943 -16.143 1.00 83.00 90 ILE A O 1
ATOM 769 N N . LEU A 1 91 ? 10.975 1.195 -14.401 1.00 88.50 91 LEU A N 1
ATOM 770 C CA . LEU A 1 91 ? 10.313 2.022 -13.397 1.00 88.50 91 LEU A CA 1
ATOM 771 C C . LEU A 1 91 ? 11.312 2.628 -12.406 1.00 88.50 91 LEU A C 1
ATOM 773 O O . LEU A 1 91 ? 12.491 2.271 -12.381 1.00 88.50 91 LEU A O 1
ATOM 777 N N . THR A 1 92 ? 10.833 3.556 -11.588 1.00 87.94 92 THR A N 1
ATOM 778 C CA . THR A 1 92 ? 11.497 4.011 -10.360 1.00 87.94 92 THR A CA 1
ATOM 779 C C . THR A 1 92 ? 10.516 3.944 -9.201 1.00 87.94 92 THR A C 1
ATOM 781 O O . THR A 1 92 ? 9.307 4.094 -9.396 1.00 87.94 92 THR A O 1
ATOM 784 N N . THR A 1 93 ? 11.022 3.707 -7.992 1.00 88.69 93 THR A N 1
ATOM 785 C CA . THR A 1 93 ? 10.212 3.756 -6.776 1.00 88.69 93 THR A CA 1
ATOM 786 C C . THR A 1 93 ? 10.761 4.737 -5.762 1.00 88.69 93 THR A C 1
ATOM 788 O O . THR A 1 93 ? 11.962 4.801 -5.501 1.00 88.69 93 THR A O 1
ATOM 791 N N .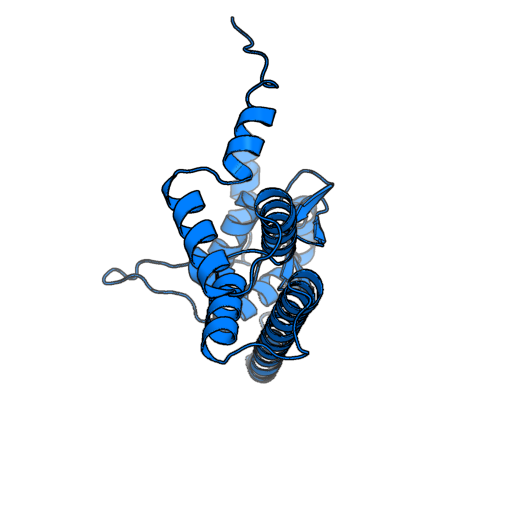 GLU A 1 94 ? 9.844 5.469 -5.148 1.00 83.88 94 GLU A N 1
ATOM 792 C CA . GLU A 1 94 ? 10.121 6.374 -4.046 1.00 83.88 94 GLU A CA 1
ATOM 793 C C . GLU A 1 94 ? 9.255 5.964 -2.859 1.00 83.88 94 GLU A C 1
ATOM 795 O O . GLU A 1 94 ? 8.050 5.737 -2.986 1.00 83.88 94 GLU A O 1
ATOM 800 N N . ALA A 1 95 ? 9.876 5.808 -1.691 1.00 78.50 95 ALA A N 1
ATOM 801 C CA . ALA A 1 95 ? 9.133 5.551 -0.468 1.00 78.50 95 ALA A CA 1
ATOM 802 C C . ALA A 1 95 ? 8.521 6.860 0.034 1.00 78.50 95 ALA A C 1
ATOM 804 O O . ALA A 1 95 ? 9.220 7.864 0.151 1.00 78.50 95 ALA A O 1
ATOM 805 N N . PHE A 1 96 ? 7.244 6.823 0.397 1.00 77.12 96 PHE A N 1
ATOM 806 C CA . PHE A 1 96 ? 6.561 7.935 1.055 1.00 77.12 96 PHE A CA 1
ATOM 807 C C . PHE A 1 96 ? 5.824 7.428 2.303 1.00 77.12 96 PHE A C 1
ATOM 809 O O . PHE A 1 96 ? 5.796 6.224 2.568 1.00 77.12 96 PHE A O 1
ATOM 816 N N . ALA A 1 97 ? 5.250 8.335 3.099 1.00 63.81 97 ALA A N 1
ATOM 817 C CA . ALA A 1 97 ? 4.728 8.037 4.437 1.00 63.81 97 ALA A CA 1
ATOM 818 C C . ALA A 1 97 ? 3.774 6.823 4.508 1.00 63.81 97 ALA A C 1
ATOM 820 O O . ALA A 1 97 ? 3.804 6.083 5.490 1.00 63.81 97 ALA A O 1
ATOM 821 N N . TYR A 1 98 ? 2.981 6.568 3.464 1.00 67.19 98 TYR A N 1
ATOM 822 C CA . TYR A 1 98 ? 1.951 5.522 3.473 1.00 67.19 98 TYR A CA 1
ATOM 823 C C . TYR A 1 98 ? 2.184 4.403 2.448 1.00 67.19 98 TYR A C 1
ATOM 825 O O . TYR A 1 98 ? 1.316 3.546 2.271 1.00 67.19 98 TYR A O 1
ATOM 833 N N . GLY A 1 99 ? 3.347 4.369 1.789 1.00 80.19 99 GLY A N 1
ATOM 834 C CA . GLY A 1 99 ? 3.635 3.343 0.793 1.00 80.19 99 GLY A CA 1
ATOM 835 C C . GLY A 1 99 ? 4.786 3.676 -0.153 1.00 80.19 99 GLY A C 1
ATOM 836 O O . GLY A 1 99 ? 5.863 4.110 0.252 1.00 80.19 99 GLY A O 1
ATOM 837 N N . LEU A 1 100 ? 4.550 3.404 -1.430 1.00 83.19 100 LEU A N 1
ATOM 838 C CA . LEU A 1 100 ? 5.468 3.542 -2.548 1.00 83.19 100 LEU A CA 1
ATOM 839 C C . LEU A 1 100 ? 4.799 4.361 -3.654 1.00 83.19 100 LEU A C 1
ATOM 841 O O . LEU A 1 100 ? 3.685 4.043 -4.074 1.00 83.19 100 LEU A O 1
ATOM 845 N N . ILE A 1 101 ? 5.498 5.377 -4.146 1.00 87.12 101 ILE A N 1
ATOM 846 C CA . ILE A 1 101 ? 5.189 6.015 -5.422 1.00 87.12 101 ILE A CA 1
ATOM 847 C C . ILE A 1 101 ? 5.998 5.268 -6.471 1.00 87.12 101 ILE A C 1
ATOM 849 O O . ILE A 1 101 ? 7.227 5.226 -6.411 1.00 87.12 101 ILE A O 1
ATOM 853 N N . VAL A 1 102 ? 5.306 4.637 -7.410 1.00 88.56 102 VAL A N 1
ATOM 854 C CA . VAL A 1 102 ? 5.916 3.953 -8.546 1.00 88.56 102 VAL A CA 1
ATOM 855 C C . VAL A 1 102 ? 5.763 4.849 -9.761 1.00 88.56 102 VAL A C 1
ATOM 857 O O . VAL A 1 102 ? 4.646 5.202 -10.127 1.00 88.56 102 VAL A O 1
ATOM 860 N N . THR A 1 103 ? 6.877 5.208 -10.391 1.00 88.38 103 THR A N 1
ATOM 861 C CA . THR A 1 103 ? 6.879 5.980 -11.636 1.00 88.38 103 THR A CA 1
ATOM 862 C C . THR A 1 103 ? 7.264 5.063 -12.784 1.00 88.38 103 THR A C 1
ATOM 864 O O . THR A 1 103 ? 8.359 4.496 -12.791 1.00 88.38 103 THR A O 1
ATOM 867 N N . LEU A 1 104 ? 6.374 4.907 -13.761 1.00 87.00 104 LEU A N 1
ATOM 868 C CA . LEU A 1 104 ? 6.665 4.151 -14.974 1.00 87.00 104 LEU A CA 1
ATOM 869 C C . LEU A 1 104 ? 7.419 5.044 -15.967 1.00 87.00 104 LEU A C 1
ATOM 871 O O . LEU A 1 104 ? 6.966 6.143 -16.294 1.00 87.00 104 LEU A O 1
ATOM 875 N N . ARG A 1 105 ? 8.577 4.594 -16.461 1.00 83.69 105 ARG A N 1
ATOM 876 C CA . ARG A 1 105 ? 9.350 5.380 -17.433 1.00 83.69 105 ARG A CA 1
ATOM 877 C C . ARG A 1 105 ? 8.721 5.324 -18.822 1.00 83.69 105 ARG A C 1
ATOM 879 O O . ARG A 1 105 ? 7.977 4.401 -19.143 1.00 83.69 105 ARG A O 1
ATOM 886 N N . ALA A 1 106 ? 9.048 6.316 -19.651 1.00 74.81 106 ALA A N 1
ATOM 887 C CA . ALA A 1 106 ? 8.649 6.326 -21.056 1.00 74.81 106 ALA A CA 1
ATOM 888 C C . ALA A 1 106 ? 9.179 5.091 -21.804 1.00 74.81 106 ALA A C 1
ATOM 890 O O . ALA A 1 106 ? 10.315 4.698 -21.527 1.00 74.81 106 ALA A O 1
ATOM 891 N N . PRO A 1 107 ? 8.433 4.565 -22.793 1.00 68.38 107 PRO A N 1
ATOM 892 C CA . PRO A 1 107 ? 8.895 3.472 -23.652 1.00 68.38 107 PRO A CA 1
ATOM 893 C C . PRO A 1 107 ? 10.273 3.716 -24.278 1.00 68.38 107 PRO A C 1
ATOM 895 O O . PRO A 1 107 ? 11.131 2.839 -24.285 1.00 68.38 107 PRO A O 1
ATOM 898 N N . GLU A 1 108 ? 10.541 4.961 -24.676 1.00 66.81 108 GLU A N 1
ATOM 899 C CA . GLU A 1 108 ? 11.819 5.418 -25.242 1.00 66.81 108 GLU A CA 1
ATOM 900 C C . GLU A 1 108 ? 13.029 5.164 -24.322 1.00 66.81 108 GLU A C 1
ATOM 902 O O . GLU A 1 108 ? 14.165 5.056 -24.784 1.00 66.81 108 GLU A O 1
ATOM 907 N N . HIS A 1 109 ? 12.803 5.045 -23.011 1.00 65.19 109 HIS A N 1
ATOM 908 C CA . HIS A 1 109 ? 13.847 4.802 -22.018 1.00 65.19 109 HIS A CA 1
ATOM 909 C C . HIS A 1 109 ? 14.034 3.322 -21.670 1.00 65.19 109 HIS A C 1
ATOM 911 O O . HIS A 1 109 ? 15.008 2.990 -20.996 1.00 65.19 109 HIS A O 1
ATOM 917 N N . TRP A 1 110 ? 13.159 2.424 -22.132 1.00 66.19 110 TRP A N 1
ATOM 918 C CA . TRP A 1 110 ? 13.276 0.993 -21.841 1.00 66.19 110 TRP A CA 1
ATOM 919 C C . TRP A 1 110 ? 14.487 0.369 -22.559 1.00 66.19 110 TRP A C 1
ATOM 921 O O . TRP A 1 110 ? 15.174 -0.474 -21.989 1.00 66.19 110 TRP A O 1
ATOM 931 N N . GLY A 1 111 ? 14.841 0.855 -23.758 1.00 51.19 111 GLY A N 1
ATOM 932 C CA . GLY A 1 111 ? 15.928 0.312 -24.589 1.00 51.19 111 GLY A CA 1
ATOM 933 C C . GLY A 1 111 ? 17.367 0.590 -24.118 1.00 51.19 111 GLY A C 1
ATOM 934 O O . GLY A 1 111 ? 18.273 -0.190 -24.421 1.00 51.19 111 GLY A O 1
ATOM 935 N N . ALA A 1 112 ? 17.609 1.663 -23.353 1.00 52.00 112 ALA A N 1
ATOM 936 C CA . ALA A 1 112 ? 18.952 2.008 -22.862 1.00 52.00 112 ALA A CA 1
ATOM 937 C C . ALA A 1 112 ? 19.443 1.051 -21.758 1.00 52.00 112 ALA A C 1
ATOM 939 O O . ALA A 1 112 ? 20.641 0.798 -21.624 1.00 52.00 112 ALA A O 1
ATOM 940 N N . SER A 1 113 ? 18.516 0.480 -20.992 1.00 49.00 113 SER A N 1
ATOM 941 C CA . SER A 1 113 ? 18.815 -0.407 -19.869 1.00 49.00 113 SER A CA 1
ATOM 942 C C . SER A 1 113 ? 18.960 -1.885 -20.256 1.00 49.00 113 SER A C 1
ATOM 944 O O . SER A 1 113 ? 19.528 -2.658 -19.485 1.00 49.00 113 SER A O 1
ATOM 946 N N . LEU A 1 114 ? 18.529 -2.275 -21.462 1.00 44.81 114 LEU A N 1
ATOM 947 C CA . LEU A 1 114 ? 18.615 -3.650 -21.979 1.00 44.81 114 LEU A CA 1
ATOM 948 C C . LEU A 1 114 ? 20.037 -4.065 -22.386 1.00 44.81 114 LEU A C 1
ATOM 950 O O . LEU A 1 114 ? 20.385 -5.238 -22.301 1.00 44.81 114 LEU A O 1
ATOM 954 N N . ARG A 1 115 ? 20.894 -3.116 -22.788 1.00 43.44 115 ARG A N 1
ATOM 955 C CA . ARG A 1 115 ? 22.259 -3.417 -23.272 1.00 43.44 115 ARG A CA 1
ATOM 956 C C . ARG A 1 115 ? 23.266 -3.739 -22.160 1.00 43.44 115 ARG A C 1
ATOM 958 O O . ARG A 1 115 ? 24.323 -4.286 -22.447 1.00 43.44 115 ARG A O 1
ATOM 965 N N . ASN A 1 116 ? 22.938 -3.430 -20.903 1.00 44.03 116 ASN A N 1
ATOM 966 C CA . ASN A 1 116 ? 23.847 -3.544 -19.752 1.00 44.03 116 ASN A CA 1
ATOM 967 C C . ASN A 1 116 ? 23.417 -4.601 -18.716 1.00 44.03 116 ASN A C 1
ATOM 969 O O . ASN A 1 116 ? 23.975 -4.641 -17.615 1.00 44.03 116 ASN A O 1
ATOM 973 N N . GLY A 1 117 ? 22.424 -5.440 -19.029 1.00 42.53 117 GLY A N 1
ATOM 974 C CA . GLY A 1 117 ? 21.898 -6.460 -18.121 1.00 42.53 117 GLY A CA 1
ATOM 975 C C . GLY A 1 117 ? 22.916 -7.563 -17.820 1.00 42.53 117 GLY A C 1
ATOM 976 O O . GLY A 1 117 ? 22.928 -8.594 -18.478 1.00 42.53 117 GLY A O 1
ATOM 977 N N . ARG A 1 118 ? 23.776 -7.361 -16.816 1.00 45.34 118 ARG A N 1
ATOM 978 C CA . ARG A 1 118 ? 24.576 -8.443 -16.224 1.00 45.34 118 ARG A CA 1
ATOM 979 C C . ARG A 1 118 ? 23.643 -9.403 -15.479 1.00 45.34 118 ARG A C 1
ATOM 981 O O . ARG A 1 118 ? 22.872 -8.955 -14.624 1.00 45.34 118 ARG A O 1
ATOM 988 N N . GLU A 1 119 ? 23.746 -10.696 -15.787 1.00 44.72 119 GLU A N 1
ATOM 989 C CA . GLU A 1 119 ? 23.185 -11.792 -14.985 1.00 44.72 119 GLU A CA 1
ATOM 990 C C . GLU A 1 119 ? 23.529 -11.590 -13.501 1.00 44.72 119 GLU A C 1
ATOM 992 O O . GLU A 1 119 ? 24.655 -11.227 -13.152 1.00 44.72 119 GLU A O 1
ATOM 997 N N . MET A 1 120 ? 22.542 -11.758 -12.619 1.00 46.56 120 MET A N 1
ATOM 998 C CA . MET A 1 120 ? 22.734 -11.525 -11.186 1.00 46.56 120 MET A CA 1
ATOM 999 C C . MET A 1 120 ? 23.400 -12.715 -10.497 1.00 46.56 120 MET A C 1
ATOM 1001 O O . MET A 1 120 ? 22.960 -13.853 -10.645 1.00 46.56 120 MET A O 1
ATOM 1005 N N . ASP A 1 121 ? 24.382 -12.415 -9.648 1.00 44.53 121 ASP A N 1
ATOM 1006 C CA . ASP A 1 121 ? 25.025 -13.371 -8.752 1.00 44.53 121 ASP A CA 1
ATOM 1007 C C . ASP A 1 121 ? 24.149 -13.619 -7.501 1.00 44.53 121 ASP A C 1
ATOM 1009 O O . ASP A 1 121 ? 23.615 -12.696 -6.876 1.00 44.53 121 ASP A O 1
ATOM 1013 N N . VAL A 1 122 ? 23.992 -14.885 -7.107 1.00 47.84 122 VAL A N 1
ATOM 1014 C CA . VAL A 1 122 ? 23.036 -15.368 -6.083 1.00 47.84 122 VAL A CA 1
ATOM 1015 C C . VAL A 1 122 ? 23.295 -14.759 -4.691 1.00 47.84 122 VAL A C 1
ATOM 1017 O O . VAL A 1 122 ? 22.406 -14.730 -3.833 1.00 47.84 122 VAL A O 1
ATOM 1020 N N . LYS A 1 123 ? 24.502 -14.233 -4.447 1.00 48.91 123 LYS A N 1
ATOM 1021 C CA . LYS A 1 123 ? 24.891 -13.610 -3.172 1.00 48.91 123 LYS A CA 1
ATOM 1022 C C . LYS A 1 123 ? 24.261 -12.231 -2.934 1.00 48.91 123 LYS A C 1
ATOM 1024 O O . LYS A 1 123 ? 23.916 -11.950 -1.786 1.00 48.91 123 LYS A O 1
ATOM 1029 N N . GLU A 1 124 ? 24.041 -11.410 -3.968 1.00 52.03 124 GLU A N 1
ATOM 1030 C CA . GLU A 1 124 ? 23.377 -10.098 -3.813 1.00 52.03 124 GLU A CA 1
ATOM 1031 C C . GLU A 1 124 ? 21.929 -10.261 -3.318 1.00 52.03 124 GLU A C 1
ATOM 1033 O O . GLU A 1 124 ? 21.503 -9.577 -2.384 1.00 52.03 124 GLU A O 1
ATOM 1038 N N . MET A 1 125 ? 21.211 -11.273 -3.823 1.00 48.88 125 MET A N 1
ATOM 1039 C CA . MET A 1 125 ? 19.826 -11.565 -3.423 1.00 48.88 125 MET A CA 1
ATOM 1040 C C . MET A 1 125 ? 19.654 -11.875 -1.924 1.00 48.88 125 MET A C 1
ATOM 1042 O O . MET A 1 125 ? 18.570 -11.668 -1.368 1.00 48.88 125 MET A O 1
ATOM 1046 N N . ARG A 1 126 ? 20.684 -12.409 -1.250 1.00 46.09 126 ARG A N 1
ATOM 1047 C CA . ARG A 1 126 ? 20.583 -12.841 0.157 1.00 46.09 126 ARG A CA 1
ATOM 1048 C C . ARG A 1 126 ? 20.653 -11.658 1.130 1.00 46.09 126 ARG A C 1
ATOM 1050 O O . ARG A 1 126 ? 19.888 -11.640 2.092 1.00 46.09 126 ARG A O 1
ATOM 1057 N N . ASN A 1 127 ? 21.479 -10.650 0.837 1.00 51.03 127 ASN A N 1
ATOM 1058 C CA . ASN A 1 127 ? 21.556 -9.408 1.621 1.00 51.03 127 ASN A CA 1
ATOM 1059 C C . ASN A 1 127 ? 20.299 -8.533 1.454 1.00 51.03 127 ASN A C 1
ATOM 1061 O O . ASN A 1 127 ? 19.859 -7.870 2.395 1.00 51.03 127 ASN A O 1
ATOM 1065 N N . GLU A 1 128 ? 19.654 -8.570 0.287 1.00 50.75 128 GLU A N 1
ATOM 1066 C CA . GLU A 1 128 ? 18.418 -7.818 0.033 1.00 50.75 128 GLU A CA 1
ATOM 1067 C C . GLU A 1 128 ? 17.220 -8.337 0.846 1.00 50.75 128 GLU A C 1
ATOM 1069 O O . GLU A 1 128 ? 16.384 -7.549 1.297 1.00 50.75 128 GLU A O 1
ATOM 1074 N N . GLY A 1 129 ? 17.167 -9.644 1.132 1.00 50.16 129 GLY A N 1
ATOM 1075 C CA . GLY A 1 129 ? 16.149 -10.247 2.000 1.00 50.16 129 GLY A CA 1
ATOM 1076 C C . GLY A 1 129 ? 16.107 -9.656 3.416 1.00 50.16 129 GLY A C 1
ATOM 1077 O O . GLY A 1 129 ? 15.034 -9.542 4.019 1.00 50.16 129 GLY A O 1
ATOM 1078 N N . GLU A 1 130 ? 17.254 -9.228 3.945 1.00 51.94 130 GLU A N 1
ATOM 1079 C CA . GLU A 1 130 ? 17.341 -8.563 5.249 1.00 51.94 130 GLU A CA 1
ATOM 1080 C C . GLU A 1 130 ? 16.843 -7.113 5.197 1.00 51.94 130 GLU A C 1
ATOM 1082 O O . GLU A 1 130 ? 16.168 -6.653 6.125 1.00 51.94 130 GLU A O 1
ATOM 1087 N N . ASN A 1 131 ? 17.088 -6.406 4.090 1.00 57.16 131 ASN A N 1
ATOM 1088 C CA . ASN A 1 131 ? 16.557 -5.060 3.870 1.00 57.16 131 ASN A CA 1
ATOM 1089 C C . ASN A 1 131 ? 15.027 -5.058 3.714 1.00 57.16 131 ASN A C 1
ATOM 1091 O O . ASN A 1 131 ? 14.369 -4.163 4.244 1.00 57.16 131 ASN A O 1
ATOM 1095 N N . ILE A 1 132 ? 14.435 -6.103 3.124 1.00 55.62 132 ILE A N 1
ATOM 1096 C CA . ILE A 1 132 ? 12.970 -6.268 3.042 1.00 55.62 132 ILE A CA 1
ATOM 1097 C C . ILE A 1 132 ? 12.341 -6.343 4.439 1.00 55.62 132 ILE A C 1
ATOM 1099 O O . ILE A 1 132 ? 11.351 -5.661 4.713 1.00 55.62 132 ILE A O 1
ATOM 1103 N N . LYS A 1 133 ? 12.931 -7.118 5.361 1.00 59.59 133 LYS A N 1
ATOM 1104 C CA . LYS A 1 133 ? 12.448 -7.185 6.753 1.00 59.59 133 LYS A CA 1
ATOM 1105 C C . LYS A 1 133 ? 12.491 -5.812 7.427 1.00 59.59 133 LYS A C 1
ATOM 1107 O O . LYS A 1 133 ? 11.573 -5.480 8.177 1.00 59.59 133 LYS A O 1
ATOM 1112 N N . LYS A 1 134 ? 13.518 -5.000 7.145 1.00 60.88 134 LYS A N 1
ATOM 1113 C CA . LYS A 1 134 ? 13.636 -3.627 7.664 1.00 60.88 134 LYS A CA 1
ATOM 1114 C C . LYS A 1 134 ? 12.565 -2.700 7.079 1.00 60.88 134 LYS A C 1
ATOM 1116 O O . LYS A 1 134 ? 11.949 -1.968 7.848 1.00 60.88 134 LYS A O 1
ATOM 1121 N N . ILE A 1 135 ? 12.302 -2.758 5.772 1.00 59.34 135 ILE A N 1
ATOM 1122 C CA . ILE A 1 135 ? 11.278 -1.934 5.100 1.00 59.34 135 ILE A CA 1
ATOM 1123 C C . ILE A 1 135 ? 9.879 -2.272 5.627 1.00 59.34 135 ILE A C 1
ATOM 1125 O O . ILE A 1 135 ? 9.178 -1.384 6.101 1.00 59.34 135 ILE A O 1
ATOM 1129 N N . VAL A 1 136 ? 9.508 -3.556 5.668 1.00 59.78 136 VAL A N 1
ATOM 1130 C CA . VAL A 1 136 ? 8.200 -3.997 6.192 1.00 59.78 136 VAL A CA 1
ATOM 1131 C C . VAL A 1 136 ? 8.039 -3.638 7.674 1.00 59.78 136 VAL A C 1
ATOM 1133 O O . VAL A 1 136 ? 6.942 -3.304 8.126 1.00 59.78 136 VAL A O 1
ATOM 1136 N N . LYS A 1 137 ? 9.125 -3.693 8.459 1.00 63.44 137 LYS A N 1
ATOM 1137 C CA . LYS A 1 137 ? 9.108 -3.260 9.862 1.00 63.44 137 LYS A CA 1
ATOM 1138 C C . LYS A 1 137 ? 8.899 -1.748 9.977 1.00 63.44 137 LYS A C 1
ATOM 1140 O O . LYS A 1 137 ? 8.084 -1.338 10.797 1.00 63.44 137 LYS A O 1
ATOM 1145 N N . LYS A 1 138 ? 9.569 -0.937 9.149 1.00 61.38 138 LYS A N 1
ATOM 1146 C CA . LYS A 1 138 ? 9.362 0.519 9.089 1.00 61.38 138 LYS A CA 1
ATOM 1147 C C . LYS A 1 138 ? 7.925 0.866 8.693 1.00 61.38 138 LYS A C 1
ATOM 1149 O O . LYS A 1 138 ? 7.299 1.647 9.392 1.00 61.38 138 LYS A O 1
ATOM 1154 N N . GLU A 1 139 ? 7.368 0.216 7.676 1.00 60.59 139 GLU A N 1
ATOM 1155 C CA . GLU A 1 139 ? 5.982 0.426 7.231 1.00 60.59 139 GLU A CA 1
ATOM 1156 C C . GLU A 1 139 ? 4.963 0.087 8.335 1.00 60.59 139 GLU A C 1
ATOM 1158 O O . GLU A 1 139 ? 4.027 0.842 8.583 1.00 60.59 139 GLU A O 1
ATOM 1163 N N . LYS A 1 140 ? 5.174 -1.013 9.077 1.00 63.03 140 LYS A N 1
ATOM 1164 C CA . LYS A 1 140 ? 4.349 -1.345 10.253 1.00 63.03 140 LYS A CA 1
ATOM 1165 C C . LYS A 1 140 ? 4.452 -0.295 11.363 1.00 63.03 140 LYS A C 1
ATOM 1167 O O . LYS A 1 140 ? 3.442 -0.008 11.998 1.00 63.03 140 LYS A O 1
ATOM 1172 N N . ILE A 1 141 ? 5.649 0.238 11.617 1.00 65.25 141 ILE A N 1
ATOM 1173 C CA . ILE A 1 141 ? 5.872 1.275 12.635 1.00 65.25 141 ILE A CA 1
ATOM 1174 C C . ILE A 1 141 ? 5.175 2.570 12.226 1.00 65.25 141 ILE A C 1
ATOM 1176 O O . ILE A 1 141 ? 4.434 3.117 13.032 1.00 65.25 141 ILE A O 1
ATOM 1180 N N . VAL A 1 142 ? 5.351 3.019 10.982 1.00 59.00 142 VAL A N 1
ATOM 1181 C CA . VAL A 1 142 ? 4.706 4.237 10.477 1.00 59.00 142 VAL A CA 1
ATOM 1182 C C . VAL A 1 142 ? 3.189 4.081 10.492 1.00 59.00 142 VAL A C 1
ATOM 1184 O O . VAL A 1 142 ? 2.509 4.931 11.050 1.00 59.00 142 VAL A O 1
ATOM 1187 N N . LYS A 1 143 ? 2.646 2.949 10.021 1.00 66.44 143 LYS A N 1
ATOM 1188 C CA . LYS A 1 143 ? 1.200 2.691 10.092 1.00 66.44 143 LYS A CA 1
ATOM 1189 C C . LYS A 1 143 ? 0.667 2.752 11.528 1.00 66.44 143 LYS A C 1
ATOM 1191 O O . LYS A 1 143 ? -0.407 3.297 11.746 1.00 66.44 143 LYS A O 1
ATOM 1196 N N . ARG A 1 144 ? 1.418 2.216 12.499 1.00 67.50 144 ARG A N 1
ATOM 1197 C CA . ARG A 1 144 ? 1.049 2.269 13.921 1.00 67.50 144 ARG A CA 1
ATOM 1198 C C . ARG A 1 144 ? 1.126 3.688 14.482 1.00 67.50 144 ARG A C 1
ATOM 1200 O O . ARG A 1 144 ? 0.219 4.083 15.194 1.00 67.50 144 ARG A O 1
ATOM 1207 N N . LEU A 1 145 ? 2.177 4.442 14.157 1.00 66.50 145 LEU A N 1
ATOM 1208 C CA . LEU A 1 145 ? 2.338 5.835 14.584 1.00 66.50 145 LEU A CA 1
ATOM 1209 C C . LEU A 1 145 ? 1.221 6.726 14.031 1.00 66.50 145 LEU A C 1
ATOM 1211 O O . LEU A 1 145 ? 0.658 7.537 14.761 1.00 66.50 145 LEU A O 1
ATOM 1215 N N . MET A 1 146 ? 0.856 6.531 12.765 1.00 64.69 146 MET A N 1
ATOM 1216 C CA . MET A 1 146 ? -0.217 7.291 12.129 1.00 64.69 146 MET A CA 1
ATOM 1217 C C . MET A 1 146 ? -1.592 6.883 12.656 1.00 64.69 146 MET A C 1
ATOM 1219 O O . MET A 1 146 ? -2.407 7.756 12.920 1.00 64.69 146 MET A O 1
ATOM 1223 N N . SER A 1 147 ? -1.842 5.591 12.918 1.00 72.62 147 SER A N 1
ATOM 1224 C CA . SER A 1 147 ? -3.093 5.180 13.571 1.00 72.62 147 SER A CA 1
ATOM 1225 C C . SER A 1 147 ? -3.206 5.737 14.990 1.00 72.62 147 SER A C 1
ATOM 1227 O O . SER A 1 147 ? -4.291 6.133 15.396 1.00 72.62 147 SER A O 1
ATOM 1229 N N . THR A 1 148 ? -2.097 5.798 15.740 1.00 77.81 148 THR A N 1
ATOM 1230 C CA . THR A 1 148 ? -2.093 6.420 17.072 1.00 77.81 148 THR A CA 1
ATOM 1231 C C . THR A 1 148 ? -2.298 7.926 17.002 1.00 77.81 148 THR A C 1
ATOM 1233 O O . THR A 1 148 ? -3.029 8.457 17.826 1.00 77.81 148 THR A O 1
ATOM 1236 N N . ARG A 1 149 ? -1.704 8.607 16.012 1.00 82.19 149 ARG A N 1
ATOM 1237 C CA . ARG A 1 149 ? -1.884 10.048 15.809 1.00 82.19 149 ARG A CA 1
ATOM 1238 C C . ARG A 1 149 ? -3.333 10.372 15.460 1.00 82.19 149 ARG A C 1
ATOM 1240 O O . ARG A 1 149 ? -3.947 11.172 16.147 1.00 82.19 149 ARG A O 1
ATOM 1247 N N . LYS A 1 150 ? -3.892 9.676 14.473 1.00 84.31 150 LYS A N 1
ATOM 1248 C CA . LYS A 1 150 ? -5.288 9.836 14.070 1.00 84.31 150 LYS A CA 1
ATOM 1249 C C . LYS A 1 150 ? -6.254 9.626 15.232 1.00 84.31 150 LYS A C 1
ATOM 1251 O O . LYS A 1 150 ? -7.144 10.438 15.460 1.00 84.31 150 LYS A O 1
ATOM 1256 N N . LEU A 1 151 ? -6.072 8.534 15.980 1.00 86.81 151 LEU A N 1
ATOM 1257 C CA . LEU A 1 151 ? -6.899 8.253 17.151 1.00 86.81 151 LEU A CA 1
ATOM 1258 C C . LEU A 1 151 ? -6.788 9.374 18.188 1.00 86.81 151 LEU A C 1
ATOM 1260 O O . LEU A 1 151 ? -7.802 9.762 18.761 1.00 86.81 151 LEU A O 1
ATOM 1264 N N . GLN A 1 152 ? -5.582 9.903 18.403 1.00 84.31 152 GLN A N 1
ATOM 1265 C CA . GLN A 1 152 ? -5.349 11.020 19.311 1.00 84.31 152 GLN A CA 1
ATOM 1266 C C . GLN A 1 152 ? -6.093 12.280 18.849 1.00 84.31 152 GLN A C 1
ATOM 1268 O O . GLN A 1 152 ? -6.858 12.834 19.629 1.00 84.31 152 GLN A O 1
ATOM 1273 N N . GLU A 1 153 ? -5.957 12.683 17.583 1.00 86.25 153 GLU A N 1
ATOM 1274 C CA . GLU A 1 153 ? -6.589 13.900 17.051 1.00 86.25 153 GLU A CA 1
ATOM 1275 C C . GLU A 1 153 ? -8.125 13.823 17.086 1.00 86.25 153 GLU A C 1
ATOM 1277 O O . GLU A 1 153 ? -8.793 14.746 17.558 1.00 86.25 153 GLU A O 1
ATOM 1282 N N . VAL A 1 154 ? -8.701 12.683 16.688 1.00 87.69 154 VAL A N 1
ATOM 1283 C CA . VAL A 1 154 ? -10.154 12.446 16.761 1.00 87.69 154 VAL A CA 1
ATOM 1284 C C . VAL A 1 154 ? -10.650 12.435 18.217 1.00 87.69 154 VAL A C 1
ATOM 1286 O O . VAL A 1 154 ? -11.724 12.963 18.522 1.00 87.69 154 VAL A O 1
ATOM 1289 N N . THR A 1 155 ? -9.866 11.866 19.136 1.00 88.25 155 THR A N 1
ATOM 1290 C CA . THR A 1 155 ? -10.186 11.836 20.572 1.00 88.25 155 THR A CA 1
ATOM 1291 C C . THR A 1 155 ? -10.135 13.229 21.190 1.00 88.25 155 THR A C 1
ATOM 1293 O O . THR A 1 155 ? -11.065 13.614 21.901 1.00 88.25 155 THR A O 1
ATOM 1296 N N . ASP A 1 156 ? -9.100 14.006 20.885 1.00 87.69 156 ASP A N 1
ATOM 1297 C CA . ASP A 1 156 ? -8.931 15.368 21.386 1.00 87.69 156 ASP A CA 1
ATOM 1298 C C . ASP A 1 156 ? -10.042 16.282 20.864 1.00 87.69 156 ASP A C 1
ATOM 1300 O O . ASP A 1 156 ? -10.636 17.038 21.637 1.00 87.69 156 ASP A O 1
ATOM 1304 N N . PHE A 1 157 ? -10.414 16.145 19.586 1.00 90.25 157 PHE A N 1
ATOM 1305 C CA . PHE A 1 157 ? -11.555 16.855 19.013 1.00 90.25 157 PHE A CA 1
ATOM 1306 C C . PHE A 1 157 ? -12.862 16.521 19.745 1.00 90.25 157 PHE A C 1
ATOM 1308 O O . PHE A 1 157 ? -13.627 17.422 20.107 1.00 90.25 157 PHE A O 1
ATOM 1315 N N . PHE A 1 158 ? -13.114 15.235 20.015 1.00 90.12 158 PHE A N 1
ATOM 1316 C CA . PHE A 1 158 ? -14.293 14.805 20.766 1.00 90.12 158 PHE A CA 1
ATOM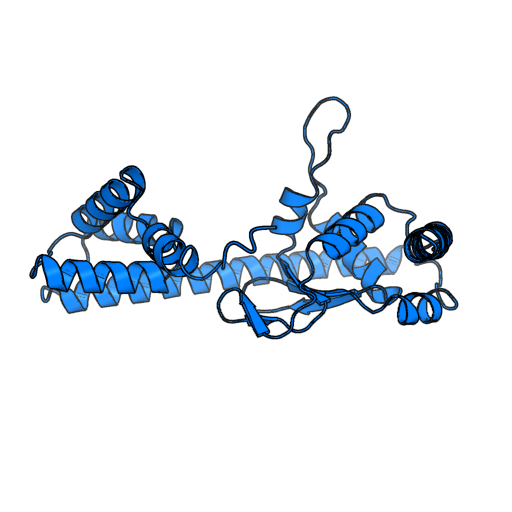 1317 C C . PHE A 1 158 ? -14.322 15.391 22.184 1.00 90.12 158 PHE A C 1
ATOM 1319 O O . PHE A 1 158 ? -15.355 15.919 22.603 1.00 90.12 158 PHE A O 1
ATOM 1326 N N . ILE A 1 159 ? -13.204 15.322 22.920 1.00 88.25 159 ILE A N 1
ATOM 1327 C CA . ILE A 1 159 ? -13.069 15.874 24.280 1.00 88.25 159 ILE A CA 1
ATOM 1328 C C . ILE A 1 159 ? -13.317 17.387 24.273 1.00 88.25 159 ILE A C 1
ATOM 1330 O O . ILE A 1 159 ? -14.061 17.897 25.117 1.00 88.25 159 ILE A O 1
ATOM 1334 N N . LEU A 1 160 ? -12.735 18.095 23.304 1.00 88.12 160 LEU A N 1
ATOM 1335 C CA . LEU A 1 160 ? -12.869 19.539 23.168 1.00 88.12 160 LEU A CA 1
ATOM 1336 C C . LEU A 1 160 ? -14.326 19.946 22.921 1.00 88.12 160 LEU A C 1
ATOM 1338 O O . LEU A 1 160 ? -14.859 20.800 23.628 1.00 88.12 160 LEU A O 1
ATOM 1342 N N . LYS A 1 161 ? -14.995 19.315 21.950 1.00 86.31 161 LYS A N 1
ATOM 1343 C CA . LYS A 1 161 ? -16.369 19.675 21.563 1.00 86.31 161 LYS A CA 1
ATOM 1344 C C . LYS A 1 161 ? -17.419 19.246 22.585 1.00 86.31 161 LYS A C 1
ATOM 1346 O O . LYS A 1 161 ? -18.406 19.956 22.762 1.00 86.31 161 LYS A O 1
ATOM 1351 N N . ARG A 1 162 ? -17.222 18.131 23.300 1.00 85.88 162 ARG A N 1
ATOM 1352 C CA . ARG A 1 162 ? -18.164 17.705 24.354 1.00 85.88 162 ARG A CA 1
ATOM 1353 C C . ARG A 1 162 ? -18.111 18.586 25.608 1.00 85.88 162 ARG A C 1
ATOM 1355 O O . ARG A 1 162 ? -19.033 18.527 26.420 1.00 85.88 162 ARG A O 1
ATOM 1362 N N . GLY A 1 163 ? -17.029 19.350 25.800 1.00 80.44 163 GLY A N 1
ATOM 1363 C CA . GLY A 1 163 ? -16.887 20.327 26.886 1.00 80.44 163 GLY A CA 1
ATOM 1364 C C . GLY A 1 163 ? -16.978 19.740 28.302 1.00 80.44 163 GLY A C 1
ATOM 1365 O O . GLY A 1 163 ? -17.373 20.438 29.233 1.00 80.44 163 GLY A O 1
ATOM 1366 N N . LYS A 1 164 ? -16.668 18.447 28.482 1.00 76.12 164 LYS A N 1
ATOM 1367 C CA . LYS A 1 164 ? -16.810 17.735 29.765 1.00 76.12 164 LYS A CA 1
ATOM 1368 C C . LYS A 1 164 ? -15.644 16.804 30.042 1.00 76.12 164 LYS A C 1
ATOM 1370 O O . LYS A 1 164 ? -15.557 15.747 29.422 1.00 76.12 164 LYS A O 1
ATOM 1375 N N . GLY A 1 165 ? -14.855 17.117 31.067 1.00 74.31 165 GLY A N 1
ATOM 1376 C CA . GLY A 1 165 ? -13.748 16.274 31.526 1.00 74.31 165 GLY A CA 1
ATOM 1377 C C . GLY A 1 165 ? -12.604 16.175 30.513 1.00 74.31 165 GLY A C 1
ATOM 1378 O O . GLY A 1 165 ? -12.723 16.615 29.377 1.00 74.31 165 GLY A O 1
ATOM 1379 N N . LEU A 1 166 ? -11.489 15.593 30.947 1.00 79.06 166 LEU A N 1
ATOM 1380 C CA . LEU A 1 166 ? -10.261 15.466 30.148 1.00 79.06 166 L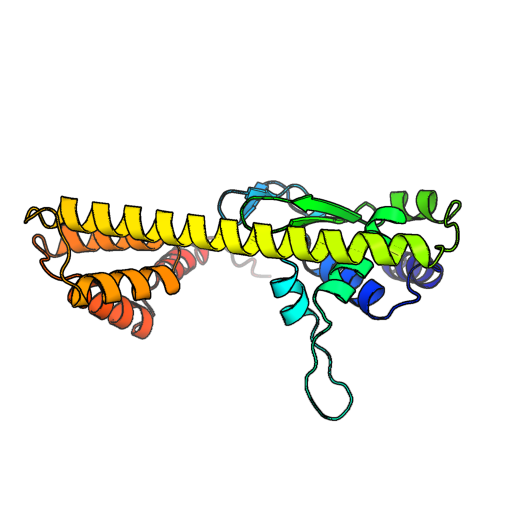EU A CA 1
ATOM 1381 C C . LEU A 1 166 ? -10.059 14.049 29.589 1.00 79.06 166 LEU A C 1
ATOM 1383 O O . LEU A 1 166 ? -9.012 13.750 29.029 1.00 79.06 166 LEU A O 1
ATOM 1387 N N . SER A 1 167 ? -11.028 13.152 29.786 1.00 82.88 167 SER A N 1
ATOM 1388 C CA . SER A 1 167 ? -10.898 11.741 29.432 1.00 82.88 167 SER A CA 1
ATOM 1389 C C . SER A 1 167 ? -12.166 11.161 28.814 1.00 82.88 167 SER A C 1
ATOM 1391 O O . SER A 1 167 ? -13.295 11.624 29.028 1.00 82.88 167 SER A O 1
ATOM 1393 N N . VAL A 1 168 ? -11.963 10.110 28.027 1.00 86.44 168 VAL A N 1
ATOM 1394 C CA . VAL A 1 168 ? -13.009 9.340 27.356 1.00 86.44 168 VAL A CA 1
ATOM 1395 C C . VAL A 1 168 ? -13.225 8.028 28.110 1.00 86.44 168 VAL A C 1
ATOM 1397 O O . VAL A 1 168 ? -12.286 7.463 28.668 1.00 86.44 168 VAL A O 1
ATOM 1400 N N . SER A 1 169 ? -14.476 7.566 28.184 1.00 88.19 169 SER A N 1
ATOM 1401 C CA . SER A 1 169 ? -14.775 6.272 28.802 1.00 88.19 169 SER A CA 1
ATOM 1402 C C . SER A 1 169 ? -14.158 5.134 27.973 1.00 88.19 169 SER A C 1
ATOM 1404 O O . SER A 1 169 ? -14.002 5.294 26.762 1.00 88.19 169 SER A O 1
ATOM 1406 N N . PRO A 1 170 ? -13.848 3.962 28.558 1.00 87.50 170 PRO A N 1
ATOM 1407 C CA . PRO A 1 170 ? -13.328 2.833 27.783 1.00 87.50 170 PRO A CA 1
ATOM 1408 C C . PRO A 1 170 ? -14.230 2.446 26.601 1.00 87.50 170 PRO A C 1
ATOM 1410 O O . PRO A 1 170 ? -13.741 2.159 25.514 1.00 87.50 170 PRO A O 1
ATOM 1413 N N . ALA A 1 171 ? -15.552 2.504 26.784 1.00 85.00 171 ALA A N 1
ATOM 1414 C CA . ALA A 1 171 ? -16.512 2.170 25.737 1.00 85.00 171 ALA A CA 1
ATOM 1415 C C . ALA A 1 171 ? -16.527 3.205 24.596 1.00 85.00 171 ALA A C 1
ATOM 1417 O O . ALA A 1 171 ? -16.590 2.831 23.425 1.00 85.00 171 ALA A O 1
ATOM 1418 N N . ASP A 1 172 ? -16.420 4.494 24.927 1.00 86.88 172 ASP A N 1
ATOM 1419 C CA . ASP A 1 172 ? -16.308 5.561 23.931 1.00 86.88 172 ASP A CA 1
ATOM 1420 C C . ASP A 1 172 ? -14.942 5.533 23.224 1.00 86.88 172 ASP A C 1
ATOM 1422 O O . ASP A 1 172 ? -14.883 5.759 22.021 1.00 86.88 172 ASP A O 1
ATOM 1426 N N . SER A 1 173 ? -13.860 5.186 23.928 1.00 86.81 173 SER A N 1
ATOM 1427 C CA . SER A 1 173 ? -12.530 5.004 23.328 1.00 86.81 173 SER A CA 1
ATOM 1428 C C . SER A 1 173 ? -12.566 3.917 22.256 1.00 86.81 173 SER A C 1
ATOM 1430 O O . SER A 1 173 ? -12.113 4.134 21.137 1.00 86.81 173 SER A O 1
ATOM 1432 N N . MET A 1 174 ? -13.190 2.775 22.560 1.00 88.50 174 MET A N 1
ATOM 1433 C CA . MET A 1 174 ? -13.367 1.696 21.585 1.00 88.50 174 MET A CA 1
ATOM 1434 C C . MET A 1 174 ? -14.232 2.118 20.387 1.00 88.50 174 MET A C 1
ATOM 1436 O O . MET A 1 174 ? -14.011 1.641 19.277 1.00 88.50 174 MET A O 1
ATOM 1440 N N . ALA A 1 175 ? -15.227 2.987 20.587 1.00 87.69 175 ALA A N 1
ATOM 1441 C CA . ALA A 1 175 ? -16.043 3.513 19.490 1.00 87.69 175 ALA A CA 1
ATOM 1442 C C . ALA A 1 175 ? -15.232 4.442 18.569 1.00 87.69 175 ALA A C 1
ATOM 1444 O O . ALA A 1 175 ? -15.318 4.330 17.347 1.00 87.69 175 ALA A O 1
ATOM 1445 N N . LEU A 1 176 ? -14.394 5.313 19.141 1.00 87.69 176 LEU A N 1
ATOM 1446 C CA . LEU A 1 176 ? -13.489 6.177 18.376 1.00 87.69 176 LEU A CA 1
ATOM 1447 C C . LEU A 1 176 ? -12.430 5.369 17.616 1.00 87.69 176 LEU A C 1
ATOM 1449 O O . LEU A 1 176 ? -12.147 5.680 16.461 1.00 87.69 176 LEU A O 1
ATOM 1453 N N . GLU A 1 177 ? -11.898 4.300 18.215 1.00 87.06 177 GLU A N 1
ATOM 1454 C CA . GLU A 1 177 ? -11.000 3.358 17.535 1.00 87.06 177 GLU A CA 1
ATOM 1455 C C . GLU A 1 177 ? -11.667 2.733 16.306 1.00 87.06 177 GLU A C 1
ATOM 1457 O O . GLU A 1 177 ? -11.112 2.796 15.208 1.00 87.06 177 GLU A O 1
ATOM 1462 N N . ARG A 1 178 ? -12.891 2.208 16.456 1.00 88.19 178 ARG A N 1
ATOM 1463 C CA . ARG A 1 178 ? -13.648 1.617 15.340 1.00 88.19 178 ARG A CA 1
ATOM 1464 C C . ARG A 1 178 ? -13.965 2.627 14.241 1.00 88.19 178 ARG A C 1
ATOM 1466 O O . ARG A 1 178 ? -13.902 2.277 13.065 1.00 88.19 178 ARG A O 1
ATOM 1473 N N . LEU A 1 179 ? -14.273 3.874 14.594 1.00 86.12 179 LEU A N 1
ATOM 1474 C CA . LEU A 1 179 ? -14.444 4.954 13.619 1.00 86.12 179 LEU A CA 1
ATOM 1475 C C . LEU A 1 179 ? -13.139 5.235 12.865 1.00 86.12 179 LEU A C 1
ATOM 1477 O O . LEU A 1 179 ? -13.133 5.294 11.635 1.00 86.12 179 LEU A O 1
ATOM 1481 N N . CYS A 1 180 ? -12.016 5.321 13.582 1.00 84.75 180 CYS A N 1
ATOM 1482 C CA . CYS A 1 180 ? -10.700 5.560 12.992 1.00 84.75 180 CYS A CA 1
ATOM 1483 C C . CYS A 1 180 ? -10.234 4.434 12.056 1.00 84.75 180 CYS A C 1
ATOM 1485 O O . CYS A 1 180 ? -9.422 4.694 11.167 1.00 84.75 180 CYS A O 1
ATOM 1487 N N . GLU A 1 181 ? -10.724 3.208 12.220 1.00 83.50 181 GLU A N 1
ATOM 1488 C CA . GLU A 1 181 ? -10.434 2.103 11.300 1.00 83.50 181 GLU A CA 1
ATOM 1489 C C . GLU A 1 181 ? -11.222 2.177 9.985 1.00 83.50 181 GLU A C 1
ATOM 1491 O O . GLU A 1 181 ? -10.745 1.663 8.971 1.00 83.50 181 GLU A O 1
ATOM 1496 N N . LYS A 1 182 ? -12.412 2.791 9.994 1.00 79.38 182 LYS A N 1
ATOM 1497 C CA . LYS A 1 182 ? -13.371 2.727 8.881 1.00 79.38 182 LYS A CA 1
ATOM 1498 C C . LYS A 1 182 ? -13.163 3.802 7.807 1.00 79.38 182 LYS A C 1
ATOM 1500 O O . LYS A 1 182 ? -13.434 3.523 6.645 1.00 79.38 182 LYS A O 1
ATOM 1505 N N . GLU A 1 183 ? -12.690 4.994 8.164 1.00 78.56 183 GLU A N 1
ATOM 1506 C CA . GLU A 1 183 ? -12.712 6.176 7.268 1.00 78.56 183 GLU A CA 1
ATOM 1507 C C . GLU A 1 183 ? -11.392 6.948 7.264 1.00 78.56 183 GLU A C 1
ATOM 1509 O O . GLU A 1 183 ? -10.466 6.557 7.967 1.00 78.56 183 GLU A O 1
ATOM 1514 N N . SER A 1 184 ? -11.267 8.050 6.518 1.00 79.38 184 SER A N 1
ATOM 1515 C CA . SER A 1 184 ? -10.134 8.980 6.681 1.00 79.38 184 SER A CA 1
ATOM 1516 C C . SER A 1 184 ? -10.286 9.867 7.935 1.00 79.38 184 SER A C 1
ATOM 1518 O O . SER A 1 184 ? -11.338 9.905 8.566 1.00 79.38 184 SER A O 1
ATOM 1520 N N . GLU A 1 185 ? -9.208 10.520 8.379 1.00 79.38 185 GLU A N 1
ATOM 1521 C CA . GLU A 1 185 ? -9.253 11.472 9.507 1.00 79.38 185 GLU A CA 1
ATOM 1522 C C . GLU A 1 185 ? -10.083 12.718 9.171 1.00 79.38 185 GLU A C 1
ATOM 1524 O O . GLU A 1 185 ? -10.952 13.111 9.945 1.00 79.38 185 GLU A O 1
ATOM 1529 N N . GLU A 1 186 ? -9.868 13.269 7.977 1.00 76.88 186 GLU A N 1
ATOM 1530 C CA . GLU A 1 186 ? -10.539 14.463 7.456 1.00 76.88 186 GLU A CA 1
ATOM 1531 C C . GLU A 1 186 ? -12.064 14.285 7.398 1.00 76.88 186 GLU A C 1
ATOM 1533 O O . GLU A 1 186 ? -12.811 15.133 7.889 1.00 76.88 186 GLU A O 1
ATOM 1538 N N . GLU A 1 187 ? -12.538 13.150 6.870 1.00 80.62 187 GLU A N 1
ATOM 1539 C CA . GLU A 1 187 ? -13.971 12.836 6.796 1.00 80.62 187 GLU A CA 1
ATOM 1540 C C . GLU A 1 187 ? -14.608 12.711 8.184 1.00 80.62 187 GLU A C 1
ATOM 1542 O O . GLU A 1 187 ? -15.722 13.195 8.397 1.00 80.62 187 GLU A O 1
ATOM 1547 N N . LEU A 1 188 ? -13.907 12.089 9.141 1.00 84.06 188 LEU A N 1
ATOM 1548 C CA . LEU A 1 188 ? -14.406 11.918 10.507 1.00 84.06 188 LEU A CA 1
ATOM 1549 C C . LEU A 1 188 ? -14.511 13.253 11.239 1.00 84.06 188 LEU A C 1
ATOM 1551 O O . LEU A 1 188 ? -15.528 13.508 11.885 1.00 84.06 188 LEU A O 1
ATOM 1555 N N . LEU A 1 189 ? -13.496 14.111 11.130 1.00 84.50 189 LEU A N 1
ATOM 1556 C CA . LEU A 1 189 ? -13.507 15.427 11.767 1.00 84.50 189 LEU A CA 1
ATOM 1557 C C . LEU A 1 189 ? -14.601 16.320 11.174 1.00 84.50 189 LEU A C 1
ATOM 1559 O O . LEU A 1 189 ? -15.388 16.887 11.932 1.00 84.50 189 LEU A O 1
ATOM 1563 N N . ALA A 1 190 ? -14.720 16.372 9.843 1.00 81.81 190 ALA A 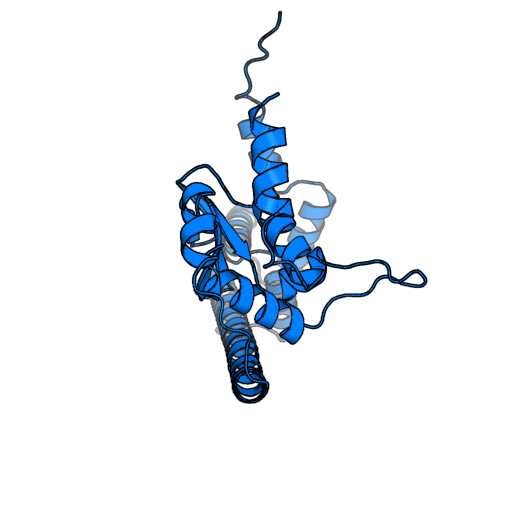N 1
ATOM 1564 C CA . ALA A 1 190 ? -15.775 17.127 9.166 1.00 81.81 190 ALA A CA 1
ATOM 1565 C C . ALA A 1 190 ? -17.176 16.625 9.552 1.00 81.81 190 ALA A C 1
ATOM 1567 O O . ALA A 1 190 ? -18.093 17.411 9.805 1.00 81.81 190 ALA A O 1
ATOM 1568 N N . PHE A 1 191 ? -17.346 15.305 9.652 1.00 86.44 191 PHE A N 1
ATOM 1569 C CA . PHE A 1 191 ? -18.593 14.708 10.110 1.00 86.44 191 PHE A CA 1
ATOM 1570 C C . PHE A 1 191 ? -18.925 15.071 11.551 1.00 86.44 191 PHE A C 1
ATOM 1572 O O . PHE A 1 191 ? -20.053 15.479 11.832 1.00 86.44 191 PHE A O 1
ATOM 1579 N N . MET A 1 192 ? -17.968 14.910 12.465 1.00 86.06 192 MET A N 1
ATOM 1580 C CA . MET A 1 192 ? -18.174 15.233 13.869 1.00 86.06 192 MET A CA 1
ATOM 1581 C C . MET A 1 192 ? -18.494 16.717 14.019 1.00 86.06 192 MET A C 1
ATOM 1583 O O . MET A 1 192 ? -19.442 17.054 14.719 1.00 86.06 192 MET A O 1
ATOM 1587 N N . GLU A 1 193 ? -17.782 17.600 13.322 1.00 86.75 193 GLU A N 1
ATOM 1588 C CA . GLU A 1 193 ? -18.073 19.031 13.315 1.00 86.75 193 GLU A CA 1
ATOM 1589 C C . GLU A 1 193 ? -19.511 19.329 12.876 1.00 86.75 193 GLU A C 1
ATOM 1591 O O . GLU A 1 193 ? -20.243 20.000 13.609 1.00 86.75 193 GLU A O 1
ATOM 1596 N N . ALA A 1 194 ? -19.950 18.765 11.748 1.00 82.00 194 ALA A N 1
ATOM 1597 C CA . ALA A 1 194 ? -21.322 18.915 11.271 1.00 82.00 194 ALA A CA 1
ATOM 1598 C C . ALA A 1 194 ? -22.348 18.357 12.273 1.00 82.00 194 ALA A C 1
ATOM 1600 O O . ALA A 1 194 ? -23.398 18.959 12.499 1.00 82.00 194 ALA A O 1
ATOM 1601 N N . LEU A 1 195 ? -22.044 17.224 12.910 1.00 86.88 195 LEU A N 1
ATOM 1602 C CA . LEU A 1 195 ? -22.928 16.579 13.877 1.00 86.88 195 LEU A CA 1
ATOM 1603 C C . LEU A 1 195 ? -23.057 17.389 15.177 1.00 86.88 195 LEU A C 1
ATOM 1605 O O . LEU A 1 195 ? -24.164 17.543 15.692 1.00 86.88 195 LEU A O 1
ATOM 1609 N N . PHE A 1 196 ? -21.952 17.931 15.696 1.00 86.56 196 PHE A N 1
ATOM 1610 C CA . PHE A 1 196 ? -21.955 18.827 16.857 1.00 86.56 196 PHE A CA 1
ATOM 1611 C C . PHE A 1 196 ? -22.655 20.157 16.539 1.00 86.56 196 PHE A C 1
ATOM 1613 O O . PHE A 1 196 ? -23.335 20.698 17.409 1.00 86.56 196 PHE A O 1
ATOM 1620 N N . ALA A 1 197 ? -22.553 20.663 15.306 1.00 85.38 197 ALA A N 1
ATOM 1621 C CA . ALA A 1 197 ? -23.305 21.838 14.867 1.00 85.38 197 ALA A CA 1
ATOM 1622 C C . ALA A 1 197 ? -24.822 21.570 14.797 1.00 85.38 197 ALA A C 1
ATOM 1624 O O . ALA A 1 197 ? -25.611 22.421 15.196 1.00 85.38 197 ALA A O 1
ATOM 1625 N N . GLU A 1 198 ? -25.236 20.383 14.336 1.00 83.06 198 GLU A N 1
ATOM 1626 C CA . GLU A 1 198 ? -26.653 20.009 14.208 1.00 83.06 198 GLU A CA 1
ATOM 1627 C C . GLU A 1 198 ? -27.306 19.659 15.557 1.00 83.06 198 GLU A C 1
ATOM 1629 O O . GLU A 1 198 ? -28.430 20.072 15.840 1.00 83.06 198 GLU A O 1
ATOM 1634 N N . LYS A 1 199 ? -26.632 18.852 16.388 1.00 82.06 199 LYS A N 1
ATOM 1635 C CA . LYS A 1 199 ? -27.202 18.288 17.627 1.00 82.06 199 LYS A CA 1
ATOM 1636 C C . LYS A 1 199 ? -26.801 19.042 18.893 1.00 82.06 199 LYS A C 1
ATOM 1638 O O . LYS A 1 199 ? -27.373 18.783 19.952 1.00 82.06 199 LYS A O 1
ATOM 1643 N N . GLY A 1 200 ? -25.823 19.942 18.814 1.00 78.81 200 GLY A N 1
ATOM 1644 C CA . GLY A 1 200 ? -25.248 20.599 19.982 1.00 78.81 200 GLY A CA 1
ATOM 1645 C C . GLY A 1 200 ? -24.459 19.612 20.845 1.00 78.81 200 GLY A C 1
ATOM 1646 O O . GLY A 1 200 ? -23.466 19.034 20.409 1.00 78.81 200 GLY A O 1
ATOM 1647 N N . THR A 1 201 ? -24.877 19.420 22.097 1.00 82.38 201 THR A N 1
ATOM 1648 C CA . THR A 1 201 ? -24.080 18.702 23.102 1.00 82.38 201 THR A CA 1
ATOM 1649 C C . THR A 1 201 ? -24.173 17.179 22.964 1.00 82.38 201 THR A C 1
ATOM 1651 O O . THR A 1 201 ? -25.142 16.557 23.402 1.00 82.38 201 THR A O 1
ATOM 1654 N N . ILE A 1 202 ? -23.111 16.555 22.453 1.00 88.06 202 ILE A N 1
ATOM 1655 C CA . ILE A 1 202 ? -22.972 15.093 22.359 1.00 88.06 202 ILE A CA 1
ATOM 1656 C C . ILE A 1 202 ? -21.991 14.608 23.425 1.00 88.06 202 ILE A C 1
ATOM 1658 O O . ILE A 1 202 ? -20.850 15.055 23.480 1.00 88.06 202 ILE A O 1
ATOM 1662 N N . ASN A 1 203 ? -22.430 13.678 24.278 1.00 87.19 203 ASN A N 1
ATOM 1663 C CA . ASN A 1 203 ? -21.629 13.208 25.417 1.00 87.19 203 ASN A CA 1
ATOM 1664 C C . ASN A 1 203 ? -20.993 11.821 25.208 1.00 87.19 203 ASN A C 1
ATOM 1666 O O . ASN A 1 203 ? -20.182 11.419 26.035 1.00 87.19 203 ASN A O 1
ATOM 1670 N N . SER A 1 204 ? -21.351 11.087 24.147 1.00 90.00 204 SER A N 1
ATOM 1671 C CA . SER A 1 204 ? -20.869 9.719 23.904 1.00 90.00 204 SER A CA 1
ATOM 1672 C C . SER A 1 204 ? -20.425 9.534 22.456 1.00 90.00 204 SER A C 1
ATOM 1674 O O . SER A 1 204 ? -21.152 9.885 21.527 1.00 90.00 204 SER A O 1
ATOM 1676 N N . ALA A 1 205 ? -19.249 8.939 22.274 1.00 89.00 205 ALA A N 1
ATOM 1677 C CA . ALA A 1 205 ? -18.714 8.580 20.967 1.00 89.00 205 ALA A CA 1
ATOM 1678 C C . ALA A 1 205 ? -19.457 7.384 20.355 1.00 89.00 205 ALA A C 1
ATOM 1680 O O . ALA A 1 205 ? -19.554 7.280 19.138 1.00 89.00 205 ALA A O 1
ATOM 1681 N N . ILE A 1 206 ? -20.069 6.529 21.180 1.00 91.50 206 ILE A N 1
ATOM 1682 C CA . ILE A 1 206 ? -20.944 5.443 20.708 1.00 91.50 206 ILE A CA 1
ATOM 1683 C C . ILE A 1 206 ? -22.132 6.008 19.918 1.00 91.50 206 ILE A C 1
ATOM 1685 O O . ILE A 1 206 ? -22.575 5.416 18.937 1.00 91.50 206 ILE A O 1
ATOM 1689 N N . TYR A 1 207 ? -22.660 7.167 20.326 1.00 91.12 207 TYR A N 1
ATOM 1690 C CA . TYR A 1 207 ? -23.714 7.840 19.566 1.00 91.12 207 TYR A CA 1
ATOM 1691 C C . TYR A 1 207 ? -23.209 8.294 18.193 1.00 91.12 207 TYR A C 1
ATOM 1693 O O . TYR A 1 207 ? -23.876 8.053 17.191 1.00 91.12 207 TYR A O 1
ATOM 1701 N N . ILE A 1 208 ? -22.017 8.896 18.146 1.00 88.56 208 ILE A N 1
ATOM 1702 C CA . ILE A 1 208 ? -21.365 9.327 16.902 1.00 88.56 208 ILE A CA 1
ATOM 1703 C C . ILE A 1 208 ? -21.182 8.127 15.961 1.00 88.56 208 ILE A C 1
ATOM 1705 O O . ILE A 1 208 ? -21.550 8.215 14.792 1.00 88.56 208 ILE A O 1
ATOM 1709 N N . GLU A 1 209 ? -20.713 6.990 16.485 1.00 89.94 209 GLU A N 1
ATOM 1710 C CA . GLU A 1 209 ? -20.561 5.739 15.732 1.00 89.94 209 GLU A CA 1
ATOM 1711 C C . GLU A 1 209 ? -21.889 5.249 15.139 1.00 89.94 209 GLU A C 1
ATOM 1713 O O . GLU A 1 209 ? -21.970 4.982 13.942 1.00 89.94 209 GLU A O 1
ATOM 1718 N N . LYS A 1 210 ? -22.964 5.210 15.933 1.00 89.12 210 LYS A N 1
ATOM 1719 C CA . LYS A 1 210 ? -24.286 4.776 15.450 1.00 89.12 210 LYS A CA 1
ATOM 1720 C C . LYS A 1 210 ? -24.869 5.694 14.378 1.00 89.12 210 LYS A C 1
ATOM 1722 O O . LYS A 1 210 ? -25.488 5.217 13.426 1.00 89.12 210 LYS A O 1
ATOM 1727 N N . VAL A 1 211 ? -24.712 7.010 14.539 1.00 87.38 211 VAL A N 1
ATOM 1728 C CA . VAL A 1 211 ? -25.187 7.985 13.546 1.00 87.38 211 VAL A CA 1
ATOM 1729 C C . VAL A 1 211 ? -24.385 7.858 12.251 1.00 87.38 211 VAL A C 1
ATOM 1731 O O . VAL A 1 211 ? -24.970 7.942 11.171 1.00 87.38 211 VAL A O 1
ATOM 1734 N N . TRP A 1 212 ? -23.078 7.603 12.354 1.00 85.31 212 TRP A N 1
ATOM 1735 C CA . TRP A 1 212 ? -22.220 7.333 11.202 1.00 85.31 212 TRP A CA 1
ATOM 1736 C C . TRP A 1 212 ? -22.683 6.097 10.423 1.00 85.31 212 TRP A C 1
ATOM 1738 O O . TRP A 1 212 ? -22.928 6.176 9.220 1.00 85.31 212 TRP A O 1
ATOM 1748 N N . GLU A 1 213 ? -22.883 4.974 11.116 1.00 84.19 213 GLU A N 1
ATOM 1749 C CA . GLU A 1 213 ? -23.355 3.722 10.511 1.00 84.19 213 GLU A CA 1
ATOM 1750 C C . GLU A 1 213 ? -24.724 3.898 9.839 1.00 84.19 213 GLU A C 1
ATOM 1752 O O . GLU A 1 213 ? -24.905 3.516 8.683 1.00 84.19 213 GLU A O 1
ATOM 1757 N N . SER A 1 214 ? -25.645 4.599 10.506 1.00 81.12 214 SER A N 1
ATOM 1758 C CA . SER A 1 214 ? -26.981 4.882 9.968 1.00 81.12 214 SER A CA 1
ATOM 1759 C C . SER A 1 214 ? -26.960 5.759 8.708 1.00 81.12 214 SER A C 1
ATOM 1761 O O . SER A 1 214 ? -27.852 5.637 7.869 1.00 81.12 214 SER A O 1
ATOM 1763 N N . ARG A 1 215 ? -25.983 6.669 8.559 1.00 73.50 215 ARG A N 1
ATOM 1764 C CA . ARG A 1 215 ? -25.822 7.478 7.335 1.00 73.50 215 ARG A CA 1
ATOM 1765 C C . ARG A 1 215 ? -25.250 6.654 6.183 1.00 73.50 215 ARG A C 1
ATOM 1767 O O . ARG A 1 215 ? -25.728 6.795 5.060 1.00 73.50 215 ARG A O 1
ATOM 1774 N N . LYS A 1 216 ? -24.289 5.760 6.449 1.00 68.44 216 LYS A N 1
ATOM 1775 C CA . LYS A 1 216 ? -23.750 4.860 5.415 1.00 68.44 216 LYS A CA 1
ATOM 1776 C C . LYS A 1 216 ? -24.794 3.878 4.891 1.00 68.44 216 LYS A C 1
ATOM 1778 O O . LYS A 1 216 ? -24.863 3.680 3.683 1.00 68.44 216 LYS A O 1
ATOM 1783 N N . GLU A 1 217 ? -25.632 3.316 5.758 1.00 64.56 217 GLU A N 1
ATOM 1784 C CA . GLU A 1 217 ? -26.716 2.411 5.341 1.00 64.56 217 GLU A CA 1
ATOM 1785 C C . GLU A 1 217 ? -27.775 3.102 4.469 1.00 64.56 217 GLU A C 1
ATOM 1787 O O . GLU A 1 217 ? -28.392 2.462 3.621 1.00 64.56 217 GLU A O 1
ATOM 1792 N N . LYS A 1 218 ? -27.960 4.416 4.636 1.00 59.47 218 LYS A N 1
ATOM 1793 C CA . LYS A 1 218 ? -28.894 5.226 3.841 1.00 59.47 218 LYS A CA 1
ATOM 1794 C C . LYS A 1 218 ? -28.305 5.761 2.535 1.00 59.47 218 LYS A C 1
ATOM 1796 O O . LYS A 1 218 ? -29.018 6.424 1.794 1.00 59.47 218 LYS A O 1
ATOM 1801 N N . GLY A 1 219 ? -27.028 5.498 2.249 1.00 55.69 219 GLY A N 1
ATOM 1802 C CA . GLY A 1 219 ? -26.347 6.040 1.069 1.00 55.69 219 GLY A CA 1
ATOM 1803 C C . GLY A 1 219 ? -25.989 7.530 1.168 1.00 55.69 219 GLY A C 1
ATOM 1804 O O . GLY A 1 219 ? -25.407 8.060 0.226 1.00 55.69 219 GLY A O 1
ATOM 1805 N N . ASP A 1 220 ? -26.236 8.182 2.313 1.00 52.09 220 ASP A N 1
ATOM 1806 C CA . ASP A 1 220 ? -25.902 9.589 2.606 1.00 52.09 220 ASP A CA 1
ATOM 1807 C C . ASP A 1 220 ? -24.395 9.758 2.876 1.00 52.09 220 ASP A C 1
ATOM 1809 O O . ASP A 1 220 ? -23.947 10.249 3.919 1.00 52.09 220 ASP A O 1
ATOM 1813 N N . THR A 1 221 ? -23.573 9.299 1.940 1.00 51.72 221 THR A N 1
ATOM 1814 C CA . THR A 1 221 ? -22.139 9.569 1.964 1.00 51.72 221 THR A CA 1
ATOM 1815 C C . THR A 1 221 ? -21.880 10.964 1.413 1.00 51.72 221 THR A C 1
ATOM 1817 O O . THR A 1 221 ? -22.559 11.428 0.500 1.00 51.72 221 THR A O 1
ATOM 1820 N N . VAL A 1 222 ? -20.855 11.638 1.933 1.00 47.19 222 VAL A N 1
ATOM 1821 C CA . VAL A 1 222 ? -20.348 12.890 1.346 1.00 47.19 222 VAL A CA 1
ATOM 1822 C C . VAL A 1 222 ? -20.032 12.686 -0.147 1.00 47.19 222 VAL A C 1
ATOM 1824 O O . VAL A 1 222 ? -20.266 13.591 -0.936 1.00 47.19 222 VAL A O 1
ATOM 1827 N N . MET A 1 223 ? -19.647 11.464 -0.545 1.00 39.28 223 MET A N 1
ATOM 1828 C CA . MET A 1 223 ? -19.489 11.028 -1.938 1.00 39.28 223 MET A CA 1
ATOM 1829 C C . MET A 1 223 ? -20.781 10.998 -2.771 1.00 39.28 223 MET A C 1
ATOM 1831 O O . MET A 1 223 ? -20.697 11.233 -3.969 1.00 39.28 223 MET A O 1
ATOM 1835 N N . ALA A 1 224 ? -21.962 10.761 -2.190 1.00 42.31 224 ALA A N 1
ATOM 1836 C CA . ALA A 1 224 ? -23.235 10.837 -2.919 1.00 42.31 224 ALA A CA 1
ATOM 1837 C C . ALA A 1 224 ? -23.592 12.293 -3.257 1.00 42.31 224 ALA A C 1
ATOM 1839 O O . ALA A 1 224 ? -23.910 12.594 -4.401 1.00 42.31 224 ALA A O 1
ATOM 1840 N N . LYS A 1 225 ? -23.400 13.218 -2.305 1.00 40.22 225 LYS A N 1
ATOM 1841 C CA . LYS A 1 225 ? -23.507 14.665 -2.572 1.00 40.22 225 LYS A CA 1
ATOM 1842 C C . LYS A 1 225 ? -22.404 15.188 -3.494 1.00 40.22 225 LYS A C 1
ATOM 1844 O O . LYS A 1 225 ? -22.622 16.157 -4.208 1.00 40.22 225 LYS A O 1
ATOM 1849 N N . PHE A 1 226 ? -21.222 14.571 -3.473 1.00 37.56 226 PHE A N 1
ATOM 1850 C CA . PHE A 1 226 ? -20.133 14.889 -4.397 1.00 37.56 226 PHE A CA 1
ATOM 1851 C C . PHE A 1 226 ? -20.463 14.400 -5.816 1.00 37.56 226 PHE A C 1
ATOM 1853 O O . PHE A 1 226 ? -20.300 15.164 -6.754 1.00 37.56 226 PHE A O 1
ATOM 1860 N N . HIS A 1 227 ? -21.001 13.187 -5.990 1.00 40.62 227 HIS A N 1
ATOM 1861 C CA . HIS A 1 227 ? -21.467 12.705 -7.296 1.00 40.62 227 HIS A CA 1
ATOM 1862 C C . HIS A 1 227 ? -22.638 13.528 -7.846 1.00 40.62 227 HIS A C 1
ATOM 1864 O O . HIS A 1 227 ? -22.569 13.931 -9.001 1.00 40.62 227 HIS A O 1
ATOM 1870 N N . GLU A 1 228 ? -23.620 13.899 -7.018 1.00 42.22 228 GLU A N 1
ATOM 1871 C CA . GLU A 1 228 ? -24.695 14.823 -7.423 1.00 42.22 228 GLU A CA 1
ATOM 1872 C C . GLU A 1 228 ? -24.160 16.195 -7.879 1.00 42.22 228 GLU A C 1
ATOM 1874 O O . GLU A 1 228 ? -24.729 16.803 -8.776 1.00 42.22 228 GLU A O 1
ATOM 1879 N N . LEU A 1 229 ? -23.040 16.675 -7.320 1.00 37.69 229 LEU A N 1
ATOM 1880 C CA . LEU A 1 229 ? -22.405 17.931 -7.746 1.00 37.69 229 LEU A CA 1
ATOM 1881 C C . LEU A 1 229 ? -21.617 17.824 -9.065 1.00 37.69 229 LEU A C 1
ATOM 1883 O O . LEU A 1 229 ? -21.335 18.852 -9.681 1.00 37.69 229 LEU A O 1
ATOM 1887 N N . PHE A 1 230 ? -21.208 16.618 -9.470 1.00 37.34 230 PHE A N 1
ATOM 1888 C CA . PHE A 1 230 ? -20.396 16.382 -10.673 1.00 37.34 230 PHE A CA 1
ATOM 1889 C C . PHE A 1 230 ? -21.182 15.763 -11.838 1.00 37.34 230 PHE A C 1
ATOM 1891 O O . PHE A 1 230 ? -20.711 15.844 -12.973 1.00 37.34 230 PHE A O 1
ATOM 1898 N N . ASP A 1 231 ? -22.379 15.227 -11.594 1.00 37.38 231 ASP A N 1
ATOM 1899 C CA . ASP A 1 231 ? -23.282 14.758 -12.652 1.00 37.38 231 ASP A CA 1
ATOM 1900 C C . ASP A 1 231 ? -23.934 15.922 -13.432 1.00 37.38 231 ASP A C 1
ATOM 1902 O O . ASP A 1 231 ? -24.294 15.750 -14.595 1.00 37.38 231 ASP A O 1
ATOM 1906 N N . ASP A 1 232 ? -23.957 17.141 -12.876 1.00 40.03 232 ASP A N 1
ATOM 1907 C CA . ASP A 1 232 ? -24.423 18.360 -13.566 1.00 40.03 232 ASP A CA 1
ATOM 1908 C C . ASP A 1 232 ? -23.381 18.981 -14.532 1.00 40.03 232 ASP A C 1
ATOM 1910 O O . ASP A 1 232 ? -23.646 20.004 -15.168 1.00 40.03 232 ASP A O 1
ATOM 1914 N N . VAL A 1 233 ? -22.182 18.391 -14.675 1.00 40.44 233 VAL A N 1
ATOM 1915 C CA . VAL A 1 233 ? -21.080 18.945 -15.504 1.00 40.44 233 VAL A CA 1
ATOM 1916 C C . VAL A 1 233 ? -20.658 18.009 -16.645 1.00 40.44 233 VAL A C 1
ATOM 1918 O O . VAL A 1 233 ? -19.589 18.167 -17.234 1.00 40.44 233 VAL A O 1
ATOM 1921 N N . VAL A 1 234 ? -21.505 17.055 -17.031 1.00 33.72 234 VAL A N 1
ATOM 1922 C CA . VAL A 1 234 ? -21.370 16.394 -18.336 1.00 33.72 234 VAL A CA 1
ATOM 1923 C C . VAL A 1 234 ? -22.417 16.997 -19.267 1.00 33.72 234 VAL A C 1
ATOM 1925 O O . VAL A 1 234 ? -23.589 16.640 -19.164 1.00 33.72 234 VAL A O 1
ATOM 1928 N N . PRO A 1 235 ? -22.047 17.898 -20.201 1.00 37.66 235 PRO A N 1
ATOM 1929 C CA . PRO A 1 235 ? -22.952 18.224 -21.283 1.00 37.66 235 PRO A CA 1
ATOM 1930 C C . PRO A 1 235 ? -23.191 16.926 -22.048 1.00 37.66 235 PRO A C 1
ATOM 1932 O O . PRO A 1 235 ? -22.250 16.337 -22.592 1.00 37.66 235 PRO A O 1
ATOM 1935 N N . HIS A 1 236 ? -24.443 16.476 -22.075 1.00 39.66 236 HIS A N 1
ATOM 1936 C CA . HIS A 1 236 ? -24.908 15.555 -23.095 1.00 39.66 236 HIS A CA 1
ATOM 1937 C C . HIS A 1 236 ? -24.610 16.196 -24.448 1.00 39.66 236 HIS A C 1
ATOM 1939 O O . HIS A 1 236 ? -25.319 17.090 -24.905 1.00 39.66 236 HIS A O 1
ATOM 1945 N N . HIS A 1 237 ? -23.512 15.773 -25.069 1.00 34.31 237 HIS A N 1
ATOM 1946 C CA . HIS A 1 237 ? -23.351 15.953 -26.496 1.00 34.31 237 HIS A CA 1
ATOM 1947 C C . HIS A 1 237 ? -24.249 14.910 -27.156 1.00 34.31 237 HIS A C 1
ATOM 1949 O O . HIS A 1 237 ? -23.836 13.786 -27.435 1.00 34.31 237 HIS A O 1
ATOM 1955 N N . ASP A 1 238 ? -25.516 15.288 -27.306 1.00 39.59 238 ASP A N 1
ATOM 1956 C CA . ASP A 1 238 ? -26.408 14.663 -28.263 1.00 39.59 238 ASP A CA 1
ATOM 1957 C C . ASP A 1 238 ? -25.877 14.936 -29.676 1.00 39.59 238 ASP A C 1
ATOM 1959 O O . ASP A 1 238 ? -25.582 16.085 -30.014 1.00 39.59 238 ASP A O 1
ATOM 1963 N N . ALA A 1 239 ? -25.824 13.847 -30.451 1.00 36.75 239 ALA A N 1
ATOM 1964 C CA . ALA A 1 239 ? -25.732 13.744 -31.913 1.00 36.75 239 ALA A CA 1
ATOM 1965 C C . ALA A 1 239 ? -24.469 14.278 -32.621 1.00 36.75 239 ALA A C 1
ATOM 1967 O O . ALA A 1 239 ? -24.223 15.503 -32.656 1.00 36.75 239 ALA A O 1
#

Foldseek 3Di:
DVVVVVVVVLVVPQPLPPDPLLVLVLVVLVVAFAQDFQDDDDPDTDDGSKDFDALVRSQVVSWDDPPPDIDTDDSLVNVVSVVSCVQLPQWDWDDDLQHIIIGGDDPVRNVVSSVPDDDDDPVVSVVVVVVSVVVVVVNVVSVVVVLVVLLVVLQCLLCVQLVDDDDADPVQSVLSSVVSVPDPSVQLSVLVVVVCVVPPHDDGNVVVSVVVVVCVVVVVDPVVVVVVVCVVPDPPPDD

Sequence (239 aa):
MEGWSKFENEIVEMNVFHHQEDMRIFIWLLTHVSFKTGLRVGEVELSSRQYVTSLKQLQKDLWFYDGRKKEVYSLSRIHRSIKRLEKVGILTTEAFAYGLIVTLRAPEHWGASLRNGREMDVKEMRNEGENIKKIVKKEKIVKRLMSTRKLQEVTDFFILKRGKGLSVSPADSMALERLCEKESEEELLAFMEALFAEKGTINSAIYIEKVWESRKEKGDTVMAKFHELFDDVVPHHDA

Radius of gyration: 23.58 Å; chains: 1; bounding box: 54×47×67 Å